Protein AF-A0A925WE59-F1 (afdb_monomer_lite)

Foldseek 3Di:
DDDDDDDDDDDDDDDDDDDDDDDPPPPPDPPPPPPPWDKQDQQNQQFLVSDPPAPQSVQLVPADPQLRNVLSVVSNGDIDTPVQSHQWHADNSNFIKGFAFDPDDDDDDDDDDDDDDWDDWAFLPPPDPLLKDKLAPPQPAEEAEEQLWDWDAQASQCPPHPRIFGFAGDDPPPDRGTQTPVRSVVSVVVQVVVSVVCVVDSYIYTNDDDPDQDLRYAYEYEGAQHGPVRHGGRSSNGQWMFGPPSRNPPCVVRRDHTYGHPVNDDPPD

Structure (mmCIF, N/CA/C/O backbone):
data_AF-A0A925WE59-F1
#
_entry.id   AF-A0A925WE59-F1
#
loop_
_atom_site.group_PDB
_atom_site.id
_atom_site.type_symbol
_atom_site.label_atom_id
_atom_site.label_alt_id
_atom_site.label_comp_id
_atom_site.label_asym_id
_atom_site.label_entity_id
_atom_site.label_seq_id
_atom_site.pdbx_PDB_ins_code
_atom_site.Cartn_x
_atom_site.Cartn_y
_atom_site.Cartn_z
_atom_site.occupancy
_atom_site.B_iso_or_equiv
_atom_site.auth_seq_id
_atom_site.auth_comp_id
_atom_site.auth_asym_id
_atom_site.auth_atom_id
_atom_site.pdbx_PDB_model_num
ATOM 1 N N . MET A 1 1 ? -82.727 -40.794 -48.172 1.00 37.50 1 MET A N 1
ATOM 2 C CA . MET A 1 1 ? -82.528 -42.107 -47.519 1.00 37.50 1 MET A CA 1
ATOM 3 C C . MET A 1 1 ? -81.579 -41.887 -46.350 1.00 37.50 1 MET A C 1
ATOM 5 O O . MET A 1 1 ? -80.473 -41.438 -46.589 1.00 37.50 1 MET A O 1
ATOM 9 N N . ASN A 1 2 ? -82.141 -41.796 -45.137 1.00 34.88 2 ASN A N 1
ATOM 10 C CA . ASN A 1 2 ? -81.909 -42.705 -43.993 1.00 34.88 2 ASN A CA 1
ATOM 11 C C . ASN A 1 2 ? -80.447 -42.712 -43.496 1.00 34.88 2 ASN A C 1
ATOM 13 O O . ASN A 1 2 ? -79.559 -42.989 -44.279 1.00 34.88 2 ASN A O 1
ATOM 17 N N . CYS A 1 3 ? -80.091 -42.511 -42.226 1.00 32.97 3 CYS A N 1
ATOM 18 C CA . CYS A 1 3 ? -80.836 -42.431 -40.971 1.00 32.97 3 CYS A CA 1
ATOM 19 C C . CYS A 1 3 ? -79.874 -41.972 -39.846 1.00 32.97 3 CYS A C 1
ATOM 21 O O . CYS A 1 3 ? -78.702 -42.320 -39.875 1.00 32.97 3 CYS A O 1
ATOM 23 N N . ARG A 1 4 ? -80.456 -41.352 -38.806 1.00 32.94 4 ARG A N 1
ATOM 24 C CA . ARG A 1 4 ? -80.083 -41.393 -37.371 1.00 32.94 4 ARG A CA 1
ATOM 25 C C . ARG A 1 4 ? -78.746 -40.798 -36.883 1.00 32.94 4 ARG A C 1
ATOM 27 O O . ARG A 1 4 ? -77.697 -41.408 -37.017 1.00 32.94 4 ARG A O 1
ATOM 34 N N . TYR A 1 5 ? -78.883 -39.762 -36.050 1.00 41.53 5 TYR A N 1
ATOM 35 C CA . TYR A 1 5 ? -78.183 -39.642 -34.762 1.00 41.53 5 TYR A CA 1
ATOM 36 C C . TYR A 1 5 ? -79.204 -39.281 -33.659 1.00 41.53 5 TYR A C 1
ATOM 38 O O . TYR A 1 5 ? -79.952 -38.318 -33.837 1.00 41.53 5 TYR A O 1
ATOM 46 N N . PRO A 1 6 ? -79.288 -40.027 -32.541 1.00 52.06 6 PRO A N 1
ATOM 47 C CA . PRO A 1 6 ? -79.772 -39.521 -31.252 1.00 52.06 6 PRO A CA 1
ATOM 48 C C . PRO A 1 6 ? -78.575 -38.879 -30.512 1.00 52.06 6 PRO A C 1
ATOM 50 O O . PRO A 1 6 ? -77.437 -39.252 -30.765 1.00 52.06 6 PRO A O 1
ATOM 53 N N . GLY A 1 7 ? -78.682 -37.911 -29.609 1.00 37.91 7 GLY A N 1
ATOM 54 C CA . GLY A 1 7 ? -79.762 -37.497 -28.724 1.00 37.91 7 GLY A CA 1
ATOM 55 C C . GLY A 1 7 ? -79.158 -37.284 -27.322 1.00 37.91 7 GLY A C 1
ATOM 56 O O . GLY A 1 7 ? -78.205 -37.972 -26.977 1.00 37.91 7 GLY A O 1
ATOM 57 N N . PHE A 1 8 ? -79.777 -36.391 -26.536 1.00 37.84 8 PHE A N 1
ATOM 58 C CA . PHE A 1 8 ? -79.500 -35.986 -25.138 1.00 37.84 8 PHE A CA 1
ATOM 59 C C . PHE A 1 8 ? -78.486 -34.843 -24.926 1.00 37.84 8 PHE A C 1
ATOM 61 O O . PHE A 1 8 ? -77.394 -34.874 -25.465 1.00 37.84 8 PHE A O 1
ATOM 68 N N . SER A 1 9 ? -78.735 -33.823 -24.093 1.00 38.25 9 SER A N 1
ATOM 69 C CA . SER A 1 9 ? -79.934 -33.370 -23.367 1.00 38.25 9 SER A CA 1
ATOM 70 C C . SER A 1 9 ? -79.628 -32.014 -22.709 1.00 38.25 9 SER A C 1
ATOM 72 O O . SER A 1 9 ? -78.607 -31.901 -22.047 1.00 38.25 9 SER A O 1
ATOM 74 N N . ARG A 1 10 ? -80.528 -31.035 -22.915 1.00 36.94 10 ARG A N 1
ATOM 75 C CA . ARG A 1 10 ? -81.147 -30.065 -21.966 1.00 36.94 10 ARG A CA 1
ATOM 76 C C . ARG A 1 10 ? -80.322 -29.599 -20.738 1.00 36.94 10 ARG A C 1
ATOM 78 O O . ARG A 1 10 ? -79.774 -30.424 -20.033 1.00 36.94 10 ARG A O 1
ATOM 85 N N . PHE A 1 11 ? -80.331 -28.343 -20.282 1.00 34.75 11 PHE A N 1
ATOM 86 C CA . PHE A 1 11 ? -81.295 -27.240 -20.401 1.00 34.75 11 PHE A CA 1
ATOM 87 C C . PHE A 1 11 ? -80.682 -25.991 -19.714 1.00 34.75 11 PHE A C 1
ATOM 89 O O . PHE A 1 11 ? -79.999 -26.161 -18.715 1.00 34.75 11 PHE A O 1
ATOM 96 N N . VAL A 1 12 ? -81.020 -24.795 -20.224 1.00 34.50 12 VAL A N 1
ATOM 97 C CA . VAL A 1 12 ? -81.409 -23.545 -19.510 1.00 34.50 12 VAL A CA 1
ATOM 98 C C . VAL A 1 12 ? -80.456 -22.975 -18.435 1.00 34.50 12 VAL A C 1
ATOM 100 O O . VAL A 1 12 ? -80.084 -23.649 -17.494 1.00 34.50 12 VAL A O 1
ATOM 103 N N . GLY A 1 13 ? -80.099 -21.690 -18.427 1.00 30.56 13 GLY A N 1
ATOM 104 C CA . GLY A 1 13 ? -80.573 -20.569 -19.224 1.00 30.56 13 GLY A CA 1
ATOM 105 C C . GLY A 1 13 ? -80.082 -19.220 -18.685 1.00 30.56 13 GLY A C 1
ATOM 106 O O . GLY A 1 13 ? -79.333 -19.151 -17.718 1.00 30.56 13 GLY A O 1
ATOM 107 N N . SER A 1 14 ? -80.596 -18.182 -19.344 1.00 33.69 14 SER A N 1
ATOM 108 C CA . SER A 1 14 ? -80.658 -16.767 -18.962 1.00 33.69 14 SER A CA 1
ATOM 109 C C . SER A 1 14 ? -79.361 -15.952 -18.921 1.00 33.69 14 SER A C 1
ATOM 111 O O . SER A 1 14 ? -78.569 -15.969 -17.987 1.00 33.69 14 SER A O 1
ATOM 113 N N . ILE A 1 15 ? -79.256 -15.145 -19.976 1.00 35.59 15 ILE A N 1
ATOM 114 C CA . ILE A 1 15 ? -78.364 -14.013 -20.199 1.00 35.59 15 ILE A CA 1
ATOM 115 C C . ILE A 1 15 ? -78.775 -12.867 -19.265 1.00 35.59 15 ILE A C 1
ATOM 117 O O . ILE A 1 15 ? -79.929 -12.441 -19.288 1.00 35.59 15 ILE A O 1
ATOM 121 N N . ALA A 1 16 ? -77.822 -12.330 -18.504 1.00 33.72 16 ALA A N 1
ATOM 122 C CA . ALA A 1 16 ? -77.939 -11.034 -17.847 1.00 33.72 16 ALA A CA 1
ATOM 123 C C . ALA A 1 16 ? -76.837 -10.108 -18.381 1.00 33.72 16 ALA A C 1
ATOM 125 O O . ALA A 1 16 ? -75.649 -10.414 -18.298 1.00 33.72 16 ALA A O 1
ATOM 126 N N . PHE A 1 17 ? -77.258 -8.986 -18.963 1.00 35.94 17 PHE A N 1
ATOM 127 C CA . PHE A 1 17 ? -76.408 -7.849 -19.304 1.00 35.94 17 PHE A CA 1
ATOM 128 C C . PHE A 1 17 ? -75.953 -7.185 -17.996 1.00 35.94 17 PHE A C 1
ATOM 130 O O . PHE A 1 17 ? -76.785 -6.652 -17.263 1.00 35.94 17 PHE A O 1
ATOM 137 N N . SER A 1 18 ? -74.650 -7.184 -17.710 1.00 32.75 18 SER A N 1
ATOM 138 C CA . SER A 1 18 ? -74.068 -6.364 -16.643 1.00 32.75 18 SER A CA 1
ATOM 139 C C . SER A 1 18 ? -73.068 -5.377 -17.229 1.00 32.75 18 SER A C 1
ATOM 141 O O . SER A 1 18 ? -72.120 -5.747 -17.918 1.00 32.75 18 SER A O 1
ATOM 143 N N . ALA A 1 19 ? -73.337 -4.104 -16.952 1.00 34.62 19 ALA A N 1
ATOM 144 C CA . ALA A 1 19 ? -72.518 -2.958 -17.294 1.00 34.62 19 ALA A CA 1
ATOM 145 C C . ALA A 1 19 ? -71.127 -3.052 -16.646 1.00 34.62 19 ALA A C 1
ATOM 147 O O . ALA A 1 19 ? -71.001 -3.312 -15.450 1.00 34.62 19 ALA A O 1
ATOM 148 N N . ILE A 1 20 ? -70.087 -2.802 -17.441 1.00 39.12 20 ILE A N 1
ATOM 149 C CA . ILE A 1 20 ? -68.709 -2.662 -16.969 1.00 39.12 20 ILE A CA 1
ATOM 150 C C . ILE A 1 20 ? -68.578 -1.273 -16.339 1.00 39.12 20 ILE A C 1
ATOM 152 O O . ILE A 1 20 ? -68.544 -0.264 -17.039 1.00 39.12 20 ILE A O 1
ATOM 156 N N . VAL A 1 21 ? -68.506 -1.223 -15.010 1.00 38.41 21 VAL A N 1
ATOM 157 C CA . VAL A 1 21 ? -68.034 -0.049 -14.268 1.00 38.41 21 VAL A CA 1
ATOM 158 C C . VAL A 1 21 ? -66.532 -0.227 -14.061 1.00 38.41 21 VAL A C 1
ATOM 160 O O . VAL A 1 21 ? -66.098 -1.138 -13.358 1.00 38.41 21 VAL A O 1
ATOM 163 N N . ALA A 1 22 ? -65.731 0.621 -14.705 1.00 40.81 22 ALA A N 1
ATOM 164 C CA . ALA A 1 22 ? -64.286 0.660 -14.521 1.00 40.81 22 ALA A CA 1
ATOM 165 C C . ALA A 1 22 ? -63.955 1.266 -13.148 1.00 40.81 22 ALA A C 1
ATOM 167 O O . ALA A 1 22 ? -64.046 2.477 -12.952 1.00 40.81 22 ALA A O 1
ATOM 168 N N . ALA A 1 23 ? -63.564 0.424 -12.192 1.00 38.78 23 ALA A N 1
ATOM 169 C CA . ALA A 1 23 ? -62.926 0.875 -10.965 1.00 38.78 23 ALA A CA 1
ATOM 170 C C . ALA A 1 23 ? -61.436 1.105 -11.252 1.00 38.78 23 ALA A C 1
ATOM 172 O O . ALA A 1 23 ? -60.660 0.157 -11.371 1.00 38.78 23 ALA A O 1
ATOM 173 N N . ILE A 1 24 ? -61.037 2.372 -11.380 1.00 44.78 24 ILE A N 1
ATOM 174 C CA . ILE A 1 24 ? -59.628 2.774 -11.386 1.00 44.78 24 ILE A CA 1
ATOM 175 C C . ILE A 1 24 ? -59.126 2.602 -9.949 1.00 44.78 24 ILE A C 1
ATOM 177 O O . ILE A 1 24 ? -59.212 3.508 -9.123 1.00 44.78 24 ILE A O 1
ATOM 181 N N . GLY A 1 25 ? -58.665 1.398 -9.622 1.00 37.66 25 GLY A N 1
ATOM 182 C CA . GLY A 1 25 ? -57.912 1.160 -8.403 1.00 37.66 25 GLY A CA 1
ATOM 183 C C . GLY A 1 25 ? -56.552 1.824 -8.551 1.00 37.66 25 GLY A C 1
ATOM 184 O O . GLY A 1 25 ? -55.685 1.298 -9.243 1.00 37.66 25 GLY A O 1
ATOM 185 N N . ALA A 1 26 ? -56.361 2.981 -7.920 1.00 46.19 26 ALA A N 1
ATOM 186 C CA . ALA A 1 26 ? -55.031 3.523 -7.693 1.00 46.19 26 ALA A CA 1
ATOM 187 C C . ALA A 1 26 ? -54.304 2.571 -6.733 1.00 46.19 26 ALA A C 1
ATOM 189 O O . ALA A 1 26 ? -54.399 2.695 -5.512 1.00 46.19 26 ALA A O 1
ATOM 190 N N . SER A 1 27 ? -53.615 1.571 -7.280 1.00 48.44 27 SER A N 1
ATOM 191 C CA . SER A 1 27 ? -52.634 0.810 -6.523 1.00 48.44 27 SER A CA 1
ATOM 192 C C . SER A 1 27 ? -51.492 1.767 -6.198 1.00 48.44 27 SER A C 1
ATOM 194 O O . SER A 1 27 ? -50.636 2.028 -7.043 1.00 48.44 27 SER A O 1
ATOM 196 N N . ALA A 1 28 ? -51.499 2.323 -4.988 1.00 46.06 28 ALA A N 1
ATOM 197 C CA . ALA A 1 28 ? -50.315 2.934 -4.414 1.00 46.06 28 ALA A CA 1
ATOM 198 C C . ALA A 1 28 ? -49.270 1.821 -4.277 1.00 46.06 28 ALA A C 1
ATOM 200 O O . ALA A 1 28 ? -49.294 1.037 -3.328 1.00 46.06 28 ALA A O 1
ATOM 201 N N . GLN A 1 29 ? -48.398 1.693 -5.278 1.00 44.00 29 GLN A N 1
ATOM 202 C CA . GLN A 1 29 ? -47.178 0.920 -5.120 1.00 44.00 29 GLN A CA 1
ATOM 203 C C . GLN A 1 29 ? -46.433 1.545 -3.937 1.00 44.00 29 GLN A C 1
ATOM 205 O O . GLN A 1 29 ? -46.268 2.770 -3.927 1.00 44.00 29 GLN A O 1
ATOM 210 N N . PRO A 1 30 ? -46.017 0.767 -2.924 1.00 39.88 30 PRO A N 1
ATOM 211 C CA . PRO A 1 30 ? -45.137 1.304 -1.905 1.00 39.88 30 PRO A CA 1
ATOM 212 C C . PRO A 1 30 ? -43.920 1.861 -2.639 1.00 39.88 30 PRO A C 1
ATOM 214 O O . PRO A 1 30 ? -43.232 1.122 -3.346 1.00 39.88 30 PRO A O 1
ATOM 217 N N . GLN A 1 31 ? -43.704 3.176 -2.529 1.00 37.84 31 GLN A N 1
ATOM 218 C CA . GLN A 1 31 ? -42.448 3.788 -2.934 1.00 37.84 31 GLN A CA 1
ATOM 219 C C . GLN A 1 31 ? -41.354 2.951 -2.288 1.00 37.84 31 GLN A C 1
ATOM 221 O O . GLN A 1 31 ? -41.278 2.869 -1.060 1.00 37.84 31 GLN A O 1
ATOM 226 N N . GLN A 1 32 ? -40.546 2.289 -3.116 1.00 42.62 32 GLN A N 1
ATOM 227 C CA . GLN A 1 32 ? -39.287 1.758 -2.643 1.00 42.62 32 GLN A CA 1
ATOM 228 C C . GLN A 1 32 ? -38.548 2.951 -2.056 1.00 42.62 32 GLN A C 1
ATOM 230 O O . GLN A 1 32 ? -38.163 3.875 -2.772 1.00 42.62 32 GLN A O 1
ATOM 235 N N . VAL A 1 33 ? -38.438 2.971 -0.731 1.00 42.06 33 VAL A N 1
ATOM 236 C CA . VAL A 1 33 ? -37.499 3.844 -0.054 1.00 42.06 33 VAL A CA 1
ATOM 237 C C . VAL A 1 33 ? -36.158 3.404 -0.610 1.00 42.06 33 VAL A C 1
ATOM 239 O O . VAL A 1 33 ? -35.670 2.330 -0.264 1.00 42.06 33 VAL A O 1
ATOM 242 N N . VAL A 1 34 ? -35.604 4.182 -1.540 1.00 49.41 34 VAL A N 1
ATOM 243 C CA . VAL A 1 34 ? -34.179 4.117 -1.838 1.00 49.41 34 VAL A CA 1
ATOM 244 C C . VAL A 1 34 ? -33.543 4.368 -0.483 1.00 49.41 34 VAL A C 1
ATOM 246 O O . VAL A 1 34 ? -33.616 5.482 0.036 1.00 49.41 34 VAL A O 1
ATOM 249 N N . SER A 1 35 ? -33.078 3.308 0.176 1.00 54.66 35 SER A N 1
ATOM 250 C CA . SER A 1 35 ? -32.369 3.432 1.438 1.00 54.66 35 SER A CA 1
ATOM 251 C C . SER A 1 35 ? -31.180 4.325 1.133 1.00 54.66 35 SER A C 1
ATOM 253 O O . SER A 1 35 ? -30.258 3.889 0.444 1.00 54.66 35 SER A O 1
ATOM 255 N N . GLY A 1 36 ? -31.249 5.595 1.536 1.00 59.94 36 GLY A N 1
ATOM 256 C CA . GLY A 1 36 ? -30.137 6.516 1.354 1.00 59.94 36 GLY A CA 1
ATOM 257 C C . GLY A 1 36 ? -28.891 5.853 1.925 1.00 59.94 36 GLY A C 1
ATOM 258 O O . GLY A 1 36 ? -28.956 5.303 3.027 1.00 59.94 36 GLY A O 1
ATOM 259 N N . GLN A 1 37 ? -27.804 5.833 1.152 1.00 71.75 37 GLN A N 1
ATOM 260 C CA . GLN A 1 37 ? -26.526 5.315 1.630 1.00 71.75 37 GLN A CA 1
ATOM 261 C C . GLN A 1 37 ? -26.204 6.016 2.949 1.00 71.75 37 GLN A C 1
ATOM 263 O O . GLN A 1 37 ? -26.130 7.245 3.001 1.00 71.75 37 GLN A O 1
ATOM 268 N N . ARG A 1 38 ? -26.093 5.254 4.039 1.00 87.44 38 ARG A N 1
ATOM 269 C CA . ARG A 1 38 ? -25.723 5.840 5.320 1.00 87.44 38 ARG A CA 1
ATOM 270 C C . ARG A 1 38 ? -24.249 6.210 5.258 1.00 87.44 38 ARG A C 1
ATOM 272 O O . ARG A 1 38 ? -23.411 5.388 4.891 1.00 87.44 38 ARG A O 1
ATOM 279 N N . GLU A 1 39 ? -23.953 7.442 5.638 1.00 92.44 39 GLU A N 1
ATOM 280 C CA . GLU A 1 39 ? -22.591 7.939 5.797 1.00 92.44 39 GLU A CA 1
ATOM 281 C C . GLU A 1 39 ? -22.234 8.004 7.283 1.00 92.44 39 GLU A C 1
ATOM 283 O O . GLU A 1 39 ? -23.018 8.471 8.116 1.00 92.44 39 GLU A O 1
ATOM 288 N N . PHE A 1 40 ? -21.021 7.577 7.611 1.00 93.69 40 PHE A N 1
ATOM 289 C CA . PHE A 1 40 ? -20.430 7.655 8.938 1.00 93.69 40 PHE A CA 1
ATOM 290 C C . PHE A 1 40 ? -19.316 8.690 8.901 1.00 93.69 40 PHE A C 1
ATOM 292 O O . PHE A 1 40 ? -18.215 8.449 8.412 1.00 93.69 40 PHE A O 1
ATOM 299 N N . ARG A 1 41 ? -19.617 9.882 9.416 1.00 93.75 41 ARG A N 1
ATOM 300 C CA . ARG A 1 41 ? -18.626 10.951 9.577 1.00 93.75 41 ARG A CA 1
ATOM 301 C C . ARG A 1 41 ? -17.683 10.641 10.742 1.00 93.75 41 ARG A C 1
ATOM 303 O O . ARG A 1 41 ? -18.085 9.917 11.657 1.00 93.75 41 ARG A O 1
ATOM 310 N N . PRO A 1 42 ? -16.480 11.244 10.780 1.00 94.81 42 PRO A N 1
ATOM 311 C CA . PRO A 1 42 ? -15.611 11.146 11.945 1.00 94.81 42 PRO A CA 1
ATOM 312 C C . PRO A 1 42 ? -16.379 11.481 13.231 1.00 94.81 42 PRO A C 1
ATOM 314 O O . PRO A 1 42 ? -17.094 12.481 13.307 1.00 94.81 42 PRO A O 1
ATOM 317 N N . GLY A 1 43 ? -16.267 10.607 14.227 1.00 93.00 43 GLY A N 1
ATOM 318 C CA . GLY A 1 43 ? -16.987 10.680 15.496 1.00 93.00 43 GLY A CA 1
ATOM 319 C C . GLY A 1 43 ? -18.328 9.941 15.542 1.00 93.00 43 GLY A C 1
ATOM 320 O O . GLY A 1 43 ? -18.825 9.730 16.645 1.00 93.00 43 GLY A O 1
ATOM 321 N N . ALA A 1 44 ? -18.901 9.516 14.409 1.00 91.25 44 ALA A N 1
ATOM 322 C CA . ALA A 1 44 ? -20.184 8.800 14.379 1.00 91.25 44 ALA A CA 1
ATOM 323 C C . ALA A 1 44 ? -20.090 7.385 14.971 1.00 91.25 44 ALA A C 1
ATOM 325 O O . ALA A 1 44 ? -21.024 6.918 15.616 1.00 91.25 44 ALA A O 1
ATOM 326 N N . ILE A 1 45 ? -18.949 6.724 14.769 1.00 92.38 45 ILE A N 1
ATOM 327 C CA . ILE A 1 45 ? -18.625 5.417 15.341 1.00 92.38 45 ILE A CA 1
ATOM 328 C C . ILE A 1 45 ? -17.561 5.638 16.402 1.00 92.38 45 ILE A C 1
ATOM 330 O O . ILE A 1 45 ? -16.454 6.059 16.089 1.00 92.38 45 ILE A O 1
ATOM 334 N N . THR A 1 46 ? -17.882 5.389 17.667 1.00 87.12 46 THR A N 1
ATOM 335 C CA . THR A 1 46 ? -16.923 5.598 18.768 1.00 87.12 46 THR A CA 1
ATOM 336 C C . THR A 1 46 ? -16.426 4.292 19.356 1.00 87.12 46 THR A C 1
ATOM 338 O O . THR A 1 46 ? -15.346 4.235 19.948 1.00 87.12 46 THR A O 1
ATOM 341 N N . ARG A 1 47 ? -17.212 3.234 19.173 1.00 88.81 47 ARG A N 1
ATOM 342 C CA . ARG A 1 47 ? -16.935 1.889 19.642 1.00 88.81 47 ARG A CA 1
ATOM 343 C C . ARG A 1 47 ? -17.170 0.908 18.503 1.00 88.81 47 ARG A C 1
ATOM 345 O O . ARG A 1 47 ? -17.968 1.157 17.602 1.00 88.81 47 ARG A O 1
ATOM 352 N N . ALA A 1 48 ? -16.493 -0.234 18.564 1.00 87.38 48 ALA A N 1
ATOM 353 C CA . ALA A 1 48 ? -16.716 -1.316 17.610 1.00 87.38 48 ALA A CA 1
ATOM 354 C C . ALA A 1 48 ? -18.193 -1.731 17.558 1.00 87.38 48 ALA A C 1
ATOM 356 O O . ALA A 1 48 ? -18.702 -2.088 16.497 1.00 87.38 48 ALA A O 1
ATOM 357 N N . GLU A 1 49 ? -18.888 -1.639 18.696 1.00 90.50 49 GLU A N 1
ATOM 358 C CA . GLU A 1 49 ? -20.297 -1.978 18.782 1.00 90.50 49 GLU A CA 1
ATOM 359 C C . GLU A 1 49 ? -21.269 -0.998 18.117 1.00 90.50 49 GLU A C 1
ATOM 361 O O . GLU A 1 49 ? -22.445 -1.332 17.957 1.00 90.50 49 GLU A O 1
ATOM 366 N N . ASP A 1 50 ? -20.788 0.162 17.685 1.00 93.00 50 ASP A N 1
ATOM 367 C CA . ASP A 1 50 ? -21.600 1.131 16.952 1.00 93.00 50 ASP A CA 1
ATOM 368 C C . ASP A 1 50 ? -21.622 0.802 15.445 1.00 93.00 50 ASP A C 1
ATOM 370 O O . ASP A 1 50 ? -22.488 1.281 14.712 1.00 93.00 50 ASP A O 1
ATOM 374 N N . VAL A 1 51 ? -20.683 -0.031 14.966 1.00 93.94 51 VAL A N 1
ATOM 375 C CA . VAL A 1 51 ? -20.601 -0.431 13.554 1.00 93.94 51 VAL A CA 1
ATOM 376 C C . VAL A 1 51 ? -21.826 -1.280 13.193 1.00 93.94 51 VAL A C 1
ATOM 378 O O . VAL A 1 51 ? -22.091 -2.269 13.894 1.00 93.94 51 VAL A O 1
ATOM 381 N N . PRO A 1 52 ? -22.551 -0.957 12.101 1.00 93.88 52 PRO A N 1
ATOM 382 C CA . PRO A 1 52 ? -23.676 -1.758 11.632 1.00 93.88 52 PRO A CA 1
ATOM 383 C C . PRO A 1 52 ? -23.300 -3.219 11.390 1.00 93.88 52 PRO A C 1
ATOM 385 O O . PRO A 1 52 ? -22.146 -3.547 11.099 1.00 93.88 52 PRO A O 1
ATOM 388 N N . ALA A 1 53 ? -24.301 -4.099 11.456 1.00 93.88 53 ALA A N 1
ATOM 389 C CA . ALA A 1 53 ? -24.134 -5.511 11.137 1.00 93.88 53 ALA A CA 1
ATOM 390 C C . ALA A 1 53 ? -23.493 -5.676 9.747 1.00 93.88 53 ALA A C 1
ATOM 392 O O . ALA A 1 53 ? -24.054 -5.279 8.731 1.00 93.88 53 ALA A O 1
ATOM 393 N N . SER A 1 54 ? -22.284 -6.226 9.730 1.00 93.94 54 SER A N 1
ATOM 394 C CA . SER A 1 54 ? -21.408 -6.317 8.562 1.00 93.94 54 SER A CA 1
ATOM 395 C C . SER A 1 54 ? -20.318 -7.359 8.822 1.00 93.94 54 SER A C 1
ATOM 397 O O . SER A 1 54 ? -20.140 -7.827 9.955 1.00 93.94 54 SER A O 1
ATOM 399 N N . ARG A 1 55 ? -19.545 -7.708 7.786 1.00 93.19 55 ARG A N 1
ATOM 400 C CA . ARG A 1 55 ? -18.349 -8.550 7.943 1.00 93.19 55 ARG A CA 1
ATOM 401 C C . ARG A 1 55 ? -17.346 -7.906 8.897 1.00 93.19 55 ARG A C 1
ATOM 403 O O . ARG A 1 55 ? -16.865 -8.593 9.801 1.00 93.19 55 ARG A O 1
ATOM 410 N N . LEU A 1 56 ? -17.082 -6.607 8.722 1.00 96.25 56 LEU A N 1
ATOM 411 C CA . LEU A 1 56 ? -16.212 -5.836 9.606 1.00 96.25 56 LEU A CA 1
ATOM 412 C C . LEU A 1 56 ? -16.684 -5.959 11.055 1.00 96.25 56 LEU A C 1
ATOM 414 O O . LEU A 1 56 ? -15.913 -6.357 11.925 1.00 96.25 56 LEU A O 1
ATOM 418 N N . ARG A 1 57 ? -17.973 -5.712 11.313 1.00 96.56 57 ARG A N 1
ATOM 419 C CA . ARG A 1 57 ? -18.529 -5.822 12.662 1.00 96.56 57 ARG A CA 1
ATOM 420 C C . ARG A 1 57 ? -18.304 -7.205 13.280 1.00 96.56 57 ARG A C 1
ATOM 422 O O . ARG A 1 57 ? -17.814 -7.302 14.403 1.00 96.56 57 ARG A O 1
ATOM 429 N N . ALA A 1 58 ? -18.572 -8.272 12.531 1.00 96.62 58 ALA A N 1
ATOM 430 C CA . ALA A 1 58 ? -18.336 -9.632 13.009 1.00 96.62 58 ALA A CA 1
ATOM 431 C C . ALA A 1 58 ? -16.848 -9.923 13.296 1.00 96.62 58 ALA A C 1
ATOM 433 O O . ALA A 1 58 ? -16.542 -10.731 14.174 1.00 96.62 58 ALA A O 1
ATOM 434 N N . GLN A 1 59 ? -15.907 -9.314 12.565 1.00 96.19 59 GLN A N 1
ATOM 435 C CA . GLN A 1 59 ? -14.474 -9.405 12.882 1.00 96.19 59 GLN A CA 1
ATOM 436 C C . GLN A 1 59 ? -14.156 -8.672 14.190 1.00 96.19 59 GLN A C 1
ATOM 438 O O . GLN A 1 59 ? -13.539 -9.262 15.076 1.00 96.19 59 GLN A O 1
ATOM 443 N N . LEU A 1 60 ? -14.653 -7.443 14.359 1.00 97.06 60 LEU A N 1
ATOM 444 C CA . LEU A 1 60 ? -14.429 -6.636 15.562 1.00 97.06 60 LEU A CA 1
ATOM 445 C C . LEU A 1 60 ? -14.952 -7.306 16.842 1.00 97.06 60 LEU A C 1
ATOM 447 O O . LEU A 1 60 ? -14.287 -7.268 17.881 1.00 97.06 60 LEU A O 1
ATOM 451 N N . ASP A 1 61 ? -16.109 -7.967 16.770 1.00 96.69 61 ASP A N 1
ATOM 452 C CA . ASP A 1 61 ? -16.708 -8.678 17.907 1.00 96.69 61 ASP A CA 1
ATOM 453 C C . ASP A 1 61 ? -15.867 -9.879 18.380 1.00 96.69 61 ASP A C 1
ATOM 455 O O . ASP A 1 61 ? -15.976 -10.290 19.539 1.00 96.69 61 ASP A O 1
ATOM 459 N N . ARG A 1 62 ? -14.995 -10.421 17.517 1.00 96.19 62 ARG A N 1
ATOM 460 C CA . ARG A 1 62 ? -14.070 -11.521 17.846 1.00 96.19 62 ARG A CA 1
ATOM 461 C C . ARG A 1 62 ? -12.724 -11.034 18.379 1.00 96.1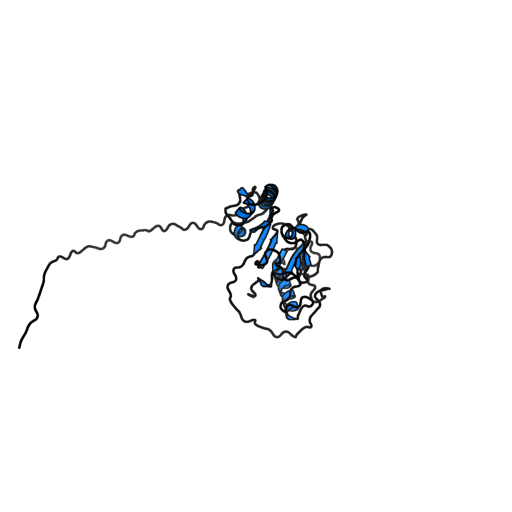9 62 ARG A C 1
ATOM 463 O O . ARG A 1 62 ? -11.971 -11.838 18.924 1.00 96.19 62 ARG A O 1
ATOM 470 N N . LEU A 1 63 ? -12.417 -9.743 18.245 1.00 96.62 63 LEU A N 1
ATOM 471 C CA . LEU A 1 63 ? -11.148 -9.193 18.714 1.00 96.62 63 LEU A CA 1
ATOM 472 C C . LEU A 1 63 ? -11.061 -9.200 20.247 1.00 96.62 63 LEU A C 1
ATOM 474 O O . LEU A 1 63 ? -12.071 -8.935 20.917 1.00 96.62 63 LEU A O 1
ATOM 478 N N . PRO A 1 64 ? -9.856 -9.406 20.816 1.00 96.38 64 PRO A N 1
ATOM 479 C CA . PRO A 1 64 ? -9.586 -9.123 22.221 1.00 96.38 64 PRO A CA 1
ATOM 480 C C . PRO A 1 64 ? -9.962 -7.682 22.587 1.00 96.38 64 PRO A C 1
ATOM 482 O O . PRO A 1 64 ? -9.892 -6.781 21.749 1.00 96.38 64 PRO A O 1
ATOM 485 N N . ALA A 1 65 ? -10.308 -7.439 23.854 1.00 96.44 65 ALA A N 1
ATOM 486 C CA . ALA A 1 65 ? -10.810 -6.137 24.307 1.00 96.44 65 ALA A CA 1
ATOM 487 C C . ALA A 1 65 ? -9.884 -4.962 23.933 1.00 96.44 65 ALA A C 1
ATOM 489 O O . ALA A 1 65 ? -10.358 -3.940 23.442 1.00 96.44 65 ALA A O 1
ATOM 490 N N . ALA A 1 66 ? -8.566 -5.124 24.093 1.00 96.12 66 ALA A N 1
ATOM 491 C CA . ALA A 1 66 ? -7.592 -4.089 23.742 1.00 96.12 66 ALA A CA 1
ATOM 492 C C . ALA A 1 66 ? -7.584 -3.769 22.235 1.00 96.12 66 ALA A C 1
ATOM 494 O O . ALA A 1 66 ? -7.627 -2.600 21.853 1.00 96.12 66 ALA A O 1
ATOM 495 N N . ALA A 1 67 ? -7.593 -4.792 21.376 1.00 96.25 67 ALA A N 1
ATOM 496 C CA . ALA A 1 67 ? -7.652 -4.618 19.925 1.00 96.25 67 ALA A CA 1
ATOM 497 C C . ALA A 1 67 ? -8.979 -3.982 19.482 1.00 96.25 67 ALA A C 1
ATOM 499 O O . ALA A 1 67 ? -8.994 -3.071 18.659 1.00 96.25 67 ALA A O 1
ATOM 500 N N . ARG A 1 68 ? -10.095 -4.373 20.106 1.00 96.44 68 ARG A N 1
ATOM 501 C CA . ARG A 1 68 ? -11.410 -3.774 19.847 1.00 96.44 68 ARG A CA 1
ATOM 502 C C . ARG A 1 68 ? -11.466 -2.286 20.204 1.00 96.44 68 ARG A C 1
ATOM 504 O O . ARG A 1 68 ? -12.066 -1.507 19.467 1.00 96.44 68 ARG A O 1
ATOM 511 N N . LEU A 1 69 ? -10.822 -1.880 21.302 1.00 95.31 69 LEU A N 1
ATOM 512 C CA . LEU A 1 69 ? -10.693 -0.466 21.676 1.00 95.31 69 LEU A CA 1
ATOM 513 C C . LEU A 1 69 ? -9.849 0.314 20.660 1.00 95.31 69 LEU A C 1
ATOM 515 O O . LEU A 1 69 ? -10.243 1.414 20.274 1.00 95.31 69 LEU A O 1
ATOM 519 N N . ARG A 1 70 ? -8.732 -0.262 20.187 1.00 95.19 70 ARG A N 1
ATOM 520 C CA . ARG A 1 70 ? -7.913 0.341 19.120 1.00 95.19 70 ARG A CA 1
ATOM 521 C C . ARG A 1 70 ? -8.715 0.517 17.828 1.00 95.19 70 ARG A C 1
ATOM 523 O O . ARG A 1 70 ? -8.711 1.610 17.271 1.00 95.19 70 ARG A O 1
ATOM 530 N N . ALA A 1 71 ? -9.477 -0.498 17.423 1.00 96.69 71 ALA A N 1
ATOM 531 C CA . ALA A 1 71 ? -10.354 -0.425 16.258 1.00 96.69 71 ALA A CA 1
ATOM 532 C C . ALA A 1 71 ? -11.436 0.656 16.393 1.00 96.69 71 ALA A C 1
ATOM 534 O O . ALA A 1 71 ? -11.629 1.449 15.476 1.00 96.69 71 ALA A O 1
ATOM 535 N N . GLY A 1 72 ? -12.108 0.745 17.547 1.00 95.56 72 GLY A N 1
ATOM 536 C CA . GLY A 1 72 ? -13.081 1.812 17.810 1.00 95.56 72 GLY A CA 1
ATOM 537 C C . GLY A 1 72 ? -12.453 3.208 17.721 1.00 95.56 72 GLY A C 1
ATOM 538 O O . GLY A 1 72 ? -13.009 4.100 17.083 1.00 95.56 72 GLY A O 1
ATOM 539 N N . ALA A 1 73 ? -11.252 3.384 18.283 1.00 94.81 73 ALA A N 1
ATOM 540 C CA . ALA A 1 73 ? -10.503 4.635 18.178 1.00 94.81 73 ALA A CA 1
ATOM 541 C C . ALA A 1 73 ? -10.083 4.958 16.733 1.00 94.81 73 ALA A C 1
ATOM 543 O O . ALA A 1 73 ? -10.082 6.128 16.352 1.00 94.81 73 ALA A O 1
ATOM 544 N N . TRP A 1 74 ? -9.761 3.951 15.917 1.00 95.81 74 TRP A N 1
ATOM 545 C CA . TRP A 1 74 ? -9.469 4.135 14.494 1.00 95.81 74 TRP A CA 1
ATOM 546 C C . TRP A 1 74 ? -10.711 4.588 13.726 1.00 95.81 74 TRP A C 1
ATOM 548 O O . TRP A 1 74 ? -10.687 5.634 13.078 1.00 95.81 74 TRP A O 1
ATOM 558 N N . LEU A 1 75 ? -11.810 3.836 13.848 1.00 96.50 75 LEU A N 1
ATOM 559 C CA . LEU A 1 75 ? -13.075 4.096 13.155 1.00 96.50 75 LEU A CA 1
ATOM 560 C C . LEU A 1 75 ? -13.655 5.470 13.506 1.00 96.50 75 LEU A C 1
ATOM 562 O O . LEU A 1 75 ? -14.210 6.146 12.645 1.00 96.50 75 LEU A O 1
ATOM 566 N N . LYS A 1 76 ? -13.434 5.932 14.741 1.00 95.88 76 LYS A N 1
ATOM 567 C CA . LYS A 1 76 ? -13.803 7.279 15.186 1.00 95.88 76 LYS A CA 1
ATOM 568 C C . LYS A 1 76 ? -13.177 8.394 14.351 1.00 95.88 76 LYS A C 1
ATOM 570 O O . LYS A 1 76 ? -13.761 9.469 14.263 1.00 95.88 76 LYS A O 1
ATOM 575 N N . ASN A 1 77 ? -12.009 8.175 13.758 1.00 94.62 77 ASN A N 1
ATOM 576 C CA . ASN A 1 77 ? -11.250 9.219 13.070 1.00 94.62 77 ASN A CA 1
ATOM 577 C C . ASN A 1 77 ? -11.336 9.146 11.541 1.00 94.62 77 ASN A C 1
ATOM 579 O O . ASN A 1 77 ? -10.621 9.886 10.868 1.00 94.62 77 ASN A O 1
ATOM 583 N N . ILE A 1 78 ? -12.182 8.278 10.984 1.00 94.81 78 ILE A N 1
ATOM 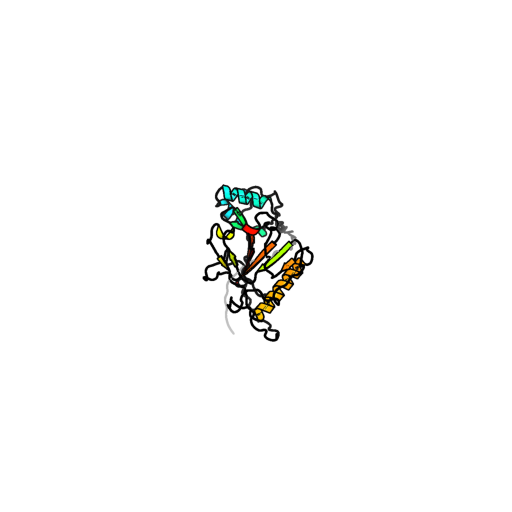584 C CA . ILE A 1 78 ? -12.328 8.128 9.534 1.00 94.81 78 ILE A CA 1
ATOM 585 C C . ILE A 1 78 ? -13.765 8.396 9.087 1.00 94.81 78 ILE A C 1
ATOM 587 O O . ILE A 1 78 ? -14.710 8.283 9.866 1.00 94.81 78 ILE A O 1
ATOM 591 N N . HIS A 1 79 ? -13.905 8.778 7.821 1.00 95.00 79 HIS A N 1
ATOM 592 C CA . HIS A 1 79 ? -15.179 8.816 7.116 1.00 95.00 79 HIS A CA 1
ATOM 593 C C . HIS A 1 79 ? -15.336 7.533 6.298 1.00 95.00 79 HIS A C 1
ATOM 595 O O . HIS A 1 79 ? -14.377 7.126 5.642 1.00 95.00 79 HIS A O 1
ATOM 601 N N . PHE A 1 80 ? -16.522 6.932 6.308 1.00 94.62 80 PHE A N 1
ATOM 602 C CA . PHE A 1 80 ? -16.871 5.807 5.438 1.00 94.62 80 PHE A CA 1
ATOM 603 C C . PHE A 1 80 ? -18.391 5.707 5.269 1.00 94.62 80 PHE A C 1
ATOM 605 O O . PHE A 1 80 ? -19.158 6.363 5.972 1.00 94.62 80 PHE A O 1
ATOM 612 N N . THR A 1 81 ? -18.834 4.880 4.338 1.00 93.62 81 THR A N 1
ATOM 613 C CA . THR A 1 81 ? -20.236 4.652 3.982 1.00 93.62 81 THR A CA 1
ATOM 614 C C . THR A 1 81 ? -20.648 3.208 4.262 1.00 93.62 81 THR A C 1
ATOM 616 O O . THR A 1 81 ? -19.812 2.333 4.487 1.00 93.62 81 THR A O 1
ATOM 619 N N . ASP A 1 82 ? -21.947 2.918 4.199 1.00 91.00 82 ASP A N 1
ATOM 620 C CA . ASP A 1 82 ? -22.434 1.530 4.229 1.00 91.00 82 ASP A CA 1
ATOM 621 C C . ASP A 1 82 ? -21.837 0.659 3.102 1.00 91.00 82 ASP A C 1
ATOM 623 O O . ASP A 1 82 ? -21.732 -0.556 3.266 1.00 91.00 82 ASP A O 1
ATOM 627 N N . HIS A 1 83 ? -21.441 1.248 1.965 1.00 90.56 83 HIS A N 1
ATOM 628 C CA . HIS A 1 83 ? -20.822 0.498 0.868 1.00 90.56 83 HIS A CA 1
ATOM 629 C C . HIS A 1 83 ? -19.398 0.056 1.220 1.00 90.56 83 HIS A C 1
ATOM 631 O O . HIS A 1 83 ? -19.038 -1.099 0.995 1.00 90.56 83 HIS A O 1
ATOM 637 N N . ASP A 1 84 ? -18.634 0.932 1.872 1.00 92.88 84 ASP A N 1
ATOM 638 C CA . ASP A 1 84 ? -17.259 0.658 2.302 1.00 92.88 84 ASP A CA 1
ATOM 639 C C . ASP A 1 84 ? -17.186 -0.531 3.274 1.00 92.88 84 ASP A C 1
ATOM 641 O O . ASP A 1 84 ? -16.237 -1.313 3.250 1.00 92.88 84 ASP A O 1
ATOM 645 N N . LEU A 1 85 ? -18.231 -0.758 4.082 1.00 92.94 85 LEU A N 1
ATOM 646 C CA . LEU A 1 85 ? -18.309 -1.904 5.001 1.00 92.94 85 LEU A CA 1
ATOM 647 C C . LEU A 1 85 ? -18.227 -3.276 4.306 1.00 92.94 85 LEU A C 1
ATOM 649 O O . LEU A 1 85 ? -17.992 -4.284 4.981 1.00 92.94 85 LEU A O 1
ATOM 653 N N . GLN A 1 86 ? -18.435 -3.335 2.987 1.00 90.69 86 GLN A N 1
ATOM 654 C CA . GLN A 1 86 ? -18.299 -4.558 2.192 1.00 90.69 86 GLN A CA 1
ATOM 655 C C . GLN A 1 86 ? -16.829 -4.935 1.961 1.00 90.69 86 GLN A C 1
ATOM 657 O O . GLN A 1 86 ? -16.513 -6.124 1.882 1.00 90.69 86 GLN A O 1
ATOM 662 N N . THR A 1 87 ? -15.941 -3.942 1.897 1.00 93.38 87 THR A N 1
ATOM 663 C CA . THR A 1 87 ? -14.512 -4.105 1.588 1.00 93.38 87 THR A CA 1
ATOM 664 C C . THR A 1 87 ? -13.613 -3.828 2.794 1.00 93.38 87 THR A C 1
ATOM 666 O O . THR A 1 87 ? -12.464 -4.263 2.812 1.00 93.38 87 THR A O 1
ATOM 669 N N . MET A 1 88 ? -14.113 -3.168 3.843 1.00 96.19 88 MET A N 1
ATOM 670 C CA . MET A 1 88 ? -13.363 -2.945 5.082 1.00 96.19 88 MET A CA 1
ATOM 671 C C . MET A 1 88 ? -13.188 -4.231 5.900 1.00 96.19 88 MET A C 1
ATOM 673 O O . MET A 1 88 ? -14.134 -4.988 6.141 1.00 96.19 88 MET A O 1
ATOM 677 N N . GLN A 1 89 ? -11.975 -4.433 6.410 1.00 95.94 89 GLN A N 1
ATOM 678 C CA . GLN A 1 89 ? -11.627 -5.512 7.332 1.00 95.94 89 GLN A CA 1
ATOM 679 C C . GLN A 1 89 ? -10.800 -4.991 8.513 1.00 95.94 89 GLN A C 1
ATOM 681 O O . GLN A 1 89 ? -10.261 -3.882 8.480 1.00 95.94 89 GLN A O 1
ATOM 686 N N . ALA A 1 90 ? -10.730 -5.801 9.571 1.00 96.44 90 ALA A N 1
ATOM 687 C CA . ALA A 1 90 ? -9.912 -5.536 10.747 1.00 96.44 90 ALA A CA 1
ATOM 688 C C . ALA A 1 90 ? -8.852 -6.626 10.941 1.00 96.44 90 ALA A C 1
ATOM 690 O O . ALA A 1 90 ? -9.153 -7.819 10.826 1.00 96.44 90 ALA A O 1
ATOM 691 N N . ASP A 1 91 ? -7.624 -6.221 11.264 1.00 95.88 91 ASP A N 1
ATOM 692 C CA . ASP A 1 91 ? -6.580 -7.151 11.690 1.00 95.88 91 ASP A CA 1
ATOM 693 C C . ASP A 1 91 ? -6.758 -7.541 13.170 1.00 95.88 91 ASP A C 1
ATOM 695 O O . ASP A 1 91 ? -7.613 -7.016 13.889 1.00 95.88 91 ASP A O 1
ATOM 699 N N . SER A 1 92 ? -5.936 -8.478 13.645 1.00 95.50 92 SER A N 1
ATOM 700 C CA . SER A 1 92 ? -5.983 -8.968 15.029 1.00 95.50 92 SER A CA 1
ATOM 701 C C . SER A 1 92 ? -5.689 -7.910 16.090 1.00 95.50 92 SER A C 1
ATOM 703 O O . SER A 1 92 ? -6.056 -8.084 17.252 1.00 95.50 92 SER A O 1
ATOM 705 N N . ASP A 1 93 ? -4.979 -6.852 15.709 1.00 95.19 93 ASP A N 1
ATOM 706 C CA . ASP A 1 93 ? -4.589 -5.755 16.578 1.00 95.19 93 ASP A CA 1
ATOM 707 C C . ASP A 1 93 ? -5.606 -4.606 16.563 1.00 95.19 93 ASP A C 1
ATOM 709 O O . ASP A 1 93 ? -5.543 -3.727 17.428 1.00 95.19 93 ASP A O 1
ATOM 713 N N . GLY A 1 94 ? -6.600 -4.665 15.675 1.00 95.50 94 GLY A N 1
ATOM 714 C CA . GLY A 1 94 ? -7.636 -3.653 15.506 1.00 95.50 94 GLY A CA 1
ATOM 715 C C . GLY A 1 94 ? -7.290 -2.587 14.468 1.00 95.50 94 GLY A C 1
ATOM 716 O O . GLY A 1 94 ? -7.945 -1.546 14.443 1.00 95.50 94 GLY A O 1
ATOM 717 N N . GLY A 1 95 ? -6.273 -2.811 13.634 1.00 96.25 95 GLY A N 1
ATOM 718 C CA . GLY A 1 95 ? -6.007 -1.984 12.463 1.00 96.25 95 GLY A CA 1
ATOM 719 C C . GLY A 1 95 ? -7.078 -2.183 11.394 1.00 96.25 95 GLY A C 1
ATOM 720 O O . GLY A 1 95 ? -7.518 -3.309 11.162 1.00 96.25 95 GLY A O 1
ATOM 721 N N . ILE A 1 96 ? -7.514 -1.090 10.762 1.00 97.44 96 ILE A N 1
ATOM 722 C CA . ILE A 1 96 ? -8.591 -1.103 9.763 1.00 97.44 96 ILE A CA 1
ATOM 723 C C . ILE A 1 96 ? -8.004 -0.879 8.371 1.00 97.44 96 ILE A C 1
ATOM 725 O O . ILE A 1 96 ? -7.269 0.085 8.142 1.00 97.44 96 ILE A O 1
ATOM 729 N N . PHE A 1 97 ? -8.351 -1.756 7.436 1.00 97.50 97 PHE A N 1
ATOM 730 C CA . PHE A 1 97 ? -7.844 -1.729 6.069 1.00 97.50 97 PHE A CA 1
ATOM 731 C C . PHE A 1 97 ? -8.943 -2.050 5.057 1.00 97.50 97 PHE A C 1
ATOM 733 O O . PHE A 1 97 ? -9.918 -2.732 5.376 1.00 97.50 97 PHE A O 1
ATOM 740 N N . TYR A 1 98 ? -8.777 -1.547 3.837 1.00 97.12 98 TYR A N 1
ATOM 741 C CA . TYR A 1 98 ? -9.585 -1.953 2.695 1.00 97.12 98 TYR A CA 1
ATOM 742 C C . TYR A 1 98 ? -9.039 -3.237 2.083 1.00 97.12 98 TYR A C 1
ATOM 744 O O . TYR A 1 98 ? -7.824 -3.438 2.019 1.00 97.12 98 TYR A O 1
ATOM 752 N N . VAL A 1 99 ? -9.958 -4.077 1.613 1.00 95.88 99 VAL A N 1
ATOM 753 C CA . VAL A 1 99 ? -9.691 -5.253 0.795 1.00 95.88 99 VAL A CA 1
ATOM 754 C C . VAL A 1 99 ? -10.552 -5.195 -0.446 1.00 95.88 99 VAL A C 1
ATOM 756 O O . VAL A 1 99 ? -11.749 -5.488 -0.401 1.00 95.88 99 VAL A O 1
ATOM 759 N N . ASP A 1 100 ? -9.923 -4.828 -1.551 1.00 91.31 100 ASP A N 1
ATOM 760 C CA . ASP A 1 100 ? -10.599 -4.702 -2.825 1.00 91.31 100 ASP A CA 1
ATOM 761 C C . ASP A 1 100 ? -10.799 -6.087 -3.439 1.00 91.31 100 ASP A C 1
ATOM 763 O O . ASP A 1 100 ? -9.848 -6.747 -3.851 1.00 91.31 100 ASP A O 1
ATOM 767 N N . SER A 1 101 ? -12.031 -6.585 -3.398 1.00 82.31 101 SER A N 1
ATOM 768 C CA . SER A 1 101 ? -12.369 -7.944 -3.819 1.00 82.31 101 SER A CA 1
ATOM 769 C C . SER A 1 101 ? -13.332 -7.862 -4.993 1.00 82.31 101 SER A C 1
ATOM 771 O O . SER A 1 101 ? -14.532 -7.670 -4.797 1.00 82.31 101 SER A O 1
ATOM 773 N N . PHE A 1 102 ? -12.831 -8.031 -6.212 1.00 66.38 102 PHE A N 1
ATOM 774 C CA . PHE A 1 102 ? -13.685 -8.095 -7.392 1.00 66.38 102 PHE A CA 1
ATOM 775 C C . PHE A 1 102 ? -14.140 -9.534 -7.629 1.00 66.38 102 PHE A C 1
ATOM 777 O O . PHE A 1 102 ? -13.341 -10.470 -7.614 1.00 66.38 102 PHE A O 1
ATOM 784 N N . THR A 1 103 ? -15.436 -9.730 -7.873 1.00 53.50 103 THR A N 1
ATOM 785 C CA . THR A 1 103 ? -15.903 -10.997 -8.448 1.00 53.50 103 THR A CA 1
ATOM 786 C C . THR A 1 103 ? -15.583 -10.943 -9.935 1.00 53.50 103 THR A C 1
ATOM 788 O O . THR A 1 103 ? -16.247 -10.227 -10.678 1.00 53.50 103 THR A O 1
ATOM 791 N N . GLN A 1 104 ? -14.529 -11.640 -10.359 1.00 49.75 104 GLN A N 1
ATOM 792 C CA . GLN A 1 104 ? -14.105 -11.665 -11.756 1.00 49.75 104 GLN A CA 1
ATOM 793 C C . GLN A 1 104 ? -15.203 -12.316 -12.616 1.00 49.75 104 GLN A C 1
ATOM 795 O O . GLN A 1 104 ? -15.426 -13.525 -12.541 1.00 49.75 104 GLN A O 1
ATOM 800 N N . ALA A 1 105 ? -15.907 -11.523 -13.426 1.00 44.78 105 ALA A N 1
ATOM 801 C CA . ALA A 1 105 ? -16.642 -12.056 -14.565 1.00 44.78 105 ALA A CA 1
ATOM 802 C C . ALA A 1 105 ? -15.600 -12.404 -15.634 1.00 44.78 105 ALA A C 1
ATOM 804 O O . ALA A 1 105 ? -14.852 -11.538 -16.082 1.00 44.78 105 ALA A O 1
ATOM 805 N N . ALA A 1 106 ? -15.491 -13.684 -15.979 1.00 41.12 106 ALA A N 1
ATOM 806 C CA . ALA A 1 106 ? -14.562 -14.145 -16.998 1.00 41.12 106 ALA A CA 1
ATOM 807 C C . ALA A 1 106 ? -15.026 -13.659 -18.379 1.00 41.12 106 ALA A C 1
ATOM 809 O O . ALA A 1 106 ? -15.818 -14.328 -19.038 1.00 41.12 106 ALA A O 1
ATOM 810 N N . GLU A 1 107 ? -14.531 -12.508 -18.823 1.00 37.88 107 GLU A N 1
ATOM 811 C CA . GLU A 1 107 ? -14.609 -12.100 -20.224 1.00 37.88 107 GLU A CA 1
ATOM 812 C C . GLU A 1 107 ? -13.194 -12.020 -20.798 1.00 37.88 107 GLU A C 1
ATOM 814 O O . GLU A 1 107 ? -12.358 -11.223 -20.375 1.00 37.88 107 GLU A O 1
ATOM 819 N N . ALA A 1 108 ? -12.908 -12.921 -21.739 1.00 32.81 108 ALA A N 1
ATOM 820 C CA . ALA A 1 108 ? -11.660 -12.942 -22.480 1.00 32.81 108 ALA A CA 1
ATOM 821 C C . ALA A 1 108 ? -11.757 -11.944 -23.638 1.00 32.81 108 ALA A C 1
ATOM 823 O O . ALA A 1 108 ? -12.502 -12.175 -24.593 1.00 32.81 108 ALA A O 1
ATOM 824 N N . PHE A 1 109 ? -10.981 -10.865 -23.575 1.00 42.41 109 PHE A N 1
ATOM 825 C CA . PHE A 1 109 ? -10.781 -9.964 -24.705 1.00 42.41 109 PHE A CA 1
ATOM 826 C C . PHE A 1 109 ? -9.445 -10.272 -25.394 1.00 42.41 109 PHE A C 1
ATOM 828 O O . PHE A 1 109 ? -8.452 -10.559 -24.720 1.00 42.41 109 PHE A O 1
ATOM 835 N N . PRO A 1 110 ? -9.391 -10.245 -26.736 1.00 33.28 110 PRO A N 1
ATOM 836 C CA . PRO A 1 110 ? -8.142 -10.415 -27.461 1.00 33.28 110 PRO A CA 1
ATOM 837 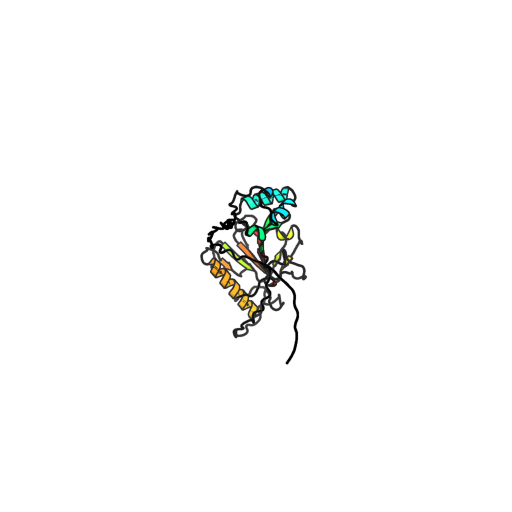C C . PRO A 1 110 ? -7.240 -9.196 -27.231 1.00 33.28 110 PRO A C 1
ATOM 839 O O . PRO A 1 110 ? -7.657 -8.060 -27.444 1.00 33.28 110 PRO A O 1
ATOM 842 N N . ALA A 1 111 ? -5.993 -9.438 -26.825 1.00 38.06 111 ALA A N 1
ATOM 843 C CA . ALA A 1 111 ? -4.974 -8.403 -26.716 1.00 38.06 111 ALA A CA 1
ATOM 844 C C . ALA A 1 111 ? -4.701 -7.790 -28.101 1.00 38.06 111 ALA A C 1
ATOM 846 O O . ALA A 1 111 ? -4.211 -8.470 -29.007 1.00 38.06 111 ALA A O 1
ATOM 847 N N . ALA A 1 112 ? -5.021 -6.509 -28.280 1.00 37.78 112 ALA A N 1
ATOM 848 C CA . ALA A 1 112 ? -4.618 -5.758 -29.461 1.00 37.78 112 ALA A CA 1
ATOM 849 C C . ALA A 1 112 ? -3.138 -5.370 -29.313 1.00 37.78 112 ALA A C 1
ATOM 851 O O . ALA A 1 112 ? -2.791 -4.436 -28.596 1.00 37.78 112 ALA A O 1
ATOM 852 N N . GLY A 1 113 ? -2.255 -6.134 -29.958 1.00 38.25 113 GLY A N 1
ATOM 853 C CA . GLY A 1 113 ? -0.832 -5.819 -30.036 1.00 38.25 113 GLY A CA 1
ATOM 854 C C . GLY A 1 113 ? -0.575 -4.728 -31.072 1.00 38.25 113 GLY A C 1
ATOM 855 O O . GLY A 1 113 ? -0.749 -4.958 -32.268 1.00 38.25 113 GLY A O 1
ATOM 856 N N . GLU A 1 114 ? -0.136 -3.553 -30.629 1.00 50.03 114 GLU A N 1
ATOM 857 C CA . GLU A 1 114 ? 0.554 -2.615 -31.515 1.00 50.03 114 GLU A CA 1
ATOM 858 C C . GLU A 1 114 ? 1.991 -3.105 -31.761 1.00 50.03 114 GLU A C 1
ATOM 860 O O . GLU A 1 114 ? 2.621 -3.646 -30.847 1.00 50.03 114 GLU A O 1
ATOM 865 N N . PRO A 1 115 ? 2.548 -2.931 -32.972 1.00 42.25 115 PRO A N 1
ATOM 866 C CA . PRO A 1 115 ? 3.936 -3.274 -33.238 1.00 42.25 115 PRO A CA 1
ATOM 867 C C . PRO A 1 115 ? 4.863 -2.260 -32.552 1.00 42.25 115 PRO A C 1
ATOM 869 O O . PRO A 1 115 ? 5.164 -1.203 -33.104 1.00 42.25 115 PRO A O 1
ATOM 872 N N . ALA A 1 116 ? 5.332 -2.592 -31.351 1.00 54.31 116 ALA A N 1
ATOM 873 C CA . ALA A 1 116 ? 6.461 -1.921 -30.719 1.00 54.31 116 ALA A CA 1
ATOM 874 C C . ALA A 1 116 ? 7.777 -2.531 -31.231 1.00 54.31 116 ALA A C 1
ATOM 876 O O . ALA A 1 116 ? 7.901 -3.743 -31.420 1.00 54.31 116 ALA A O 1
ATOM 877 N N . THR A 1 117 ? 8.775 -1.690 -31.492 1.00 54.44 117 THR A N 1
ATOM 878 C CA . THR A 1 117 ? 10.154 -2.143 -31.707 1.00 54.44 117 THR A CA 1
ATOM 879 C C . THR A 1 117 ? 10.663 -2.800 -30.430 1.00 54.44 117 THR A C 1
ATOM 881 O O . THR A 1 117 ? 10.800 -2.105 -29.430 1.00 54.44 117 THR A O 1
ATOM 884 N N . ALA A 1 118 ? 10.959 -4.101 -30.484 1.00 63.72 118 ALA A N 1
ATOM 885 C CA . ALA A 1 118 ? 11.364 -4.885 -29.321 1.00 63.72 118 ALA A CA 1
ATOM 886 C C . ALA A 1 118 ? 12.582 -4.274 -28.604 1.00 63.72 118 ALA A C 1
ATOM 888 O O . ALA A 1 118 ? 13.692 -4.255 -29.149 1.00 63.72 118 ALA A O 1
ATOM 889 N N . GLN A 1 119 ? 12.375 -3.789 -27.381 1.00 73.44 119 GLN A N 1
ATOM 890 C CA . GLN A 1 119 ? 13.443 -3.343 -26.491 1.00 73.44 119 GLN A CA 1
ATOM 891 C C . GLN A 1 119 ? 14.095 -4.546 -25.789 1.00 73.44 119 GLN A C 1
ATOM 893 O O . GLN A 1 119 ? 13.477 -5.590 -25.576 1.00 73.44 119 GLN A O 1
ATOM 898 N N . ALA A 1 120 ? 15.380 -4.435 -25.445 1.00 85.38 120 ALA A N 1
ATOM 899 C CA . ALA A 1 120 ? 16.053 -5.478 -24.674 1.00 85.38 120 ALA A CA 1
ATOM 900 C C . ALA A 1 120 ? 15.503 -5.527 -23.238 1.00 85.38 120 ALA A C 1
ATOM 902 O O . ALA A 1 120 ? 15.164 -4.486 -22.667 1.00 85.38 120 ALA A O 1
ATOM 903 N N . ALA A 1 121 ? 15.457 -6.723 -22.646 1.00 91.12 121 ALA A N 1
ATOM 904 C CA . ALA A 1 121 ? 15.092 -6.880 -21.244 1.00 91.12 121 ALA A CA 1
ATOM 905 C C . ALA A 1 121 ? 16.063 -6.098 -20.343 1.00 91.12 121 ALA A C 1
ATOM 907 O O . ALA A 1 121 ? 17.278 -6.103 -20.570 1.00 91.12 121 ALA A O 1
ATOM 908 N N . MET A 1 122 ? 15.532 -5.410 -19.332 1.00 93.81 122 MET A N 1
ATOM 909 C CA . MET A 1 122 ? 16.321 -4.586 -18.412 1.00 93.81 122 MET A CA 1
ATOM 910 C C . MET A 1 122 ? 16.337 -5.191 -17.005 1.00 93.81 122 MET A C 1
ATOM 912 O O . MET A 1 122 ? 15.349 -5.793 -16.610 1.00 93.81 122 MET A O 1
ATOM 916 N N . PRO A 1 123 ? 17.411 -5.046 -16.211 1.00 96.19 123 PRO A N 1
ATOM 917 C CA . PRO A 1 123 ? 17.439 -5.598 -14.857 1.00 96.19 123 PRO A CA 1
ATOM 918 C C . PRO A 1 123 ? 16.388 -4.939 -13.953 1.00 96.19 123 PRO A C 1
ATOM 920 O O . PRO A 1 123 ? 16.155 -3.736 -14.046 1.00 96.19 123 PRO A O 1
ATOM 923 N N . VAL A 1 124 ? 15.813 -5.711 -13.029 1.00 95.62 124 VAL A N 1
ATOM 924 C CA . VAL A 1 124 ? 14.898 -5.190 -11.995 1.00 95.62 124 VAL A CA 1
ATOM 925 C C . VAL A 1 124 ? 15.636 -4.312 -10.977 1.00 95.62 124 VAL A C 1
ATOM 927 O O . VAL A 1 124 ? 15.090 -3.328 -10.484 1.00 95.62 124 VAL A O 1
ATOM 930 N N . SER A 1 125 ? 16.886 -4.658 -10.652 1.00 92.00 125 SER A N 1
ATOM 931 C CA . SER A 1 125 ? 17.699 -3.938 -9.669 1.00 92.00 125 SER A CA 1
ATOM 932 C C . SER A 1 125 ? 19.173 -3.847 -10.100 1.00 92.00 125 SER A C 1
ATOM 934 O O . SER A 1 125 ? 19.767 -4.882 -10.414 1.00 92.00 125 SER A O 1
ATOM 936 N N . PRO A 1 126 ? 19.806 -2.655 -10.053 1.00 91.94 126 PRO A N 1
ATOM 937 C CA . PRO A 1 126 ? 19.178 -1.358 -9.782 1.00 91.94 126 PRO A CA 1
ATOM 938 C C . PRO A 1 126 ? 18.162 -0.994 -10.874 1.00 91.94 126 PRO A C 1
ATOM 940 O O . PRO A 1 126 ? 18.329 -1.407 -12.022 1.00 91.94 126 PRO A O 1
ATOM 943 N N . LEU A 1 127 ? 17.127 -0.225 -10.514 1.00 93.88 127 LEU A N 1
ATOM 944 C CA . LEU A 1 127 ? 16.115 0.198 -11.481 1.00 93.88 127 LEU A CA 1
ATOM 945 C C . LEU A 1 127 ? 16.794 1.029 -12.591 1.00 93.88 127 LEU A C 1
ATOM 947 O O . LEU A 1 127 ? 17.504 1.992 -12.279 1.00 93.88 127 LEU A O 1
ATOM 951 N N . PRO A 1 128 ? 16.630 0.675 -13.875 1.00 94.56 128 PRO A N 1
ATOM 952 C CA . PRO A 1 128 ? 17.274 1.391 -14.966 1.00 94.56 128 PRO A CA 1
ATOM 953 C C . PRO A 1 128 ? 16.734 2.813 -15.105 1.00 94.56 128 PRO A C 1
ATOM 955 O O . PRO A 1 128 ? 15.542 3.042 -14.933 1.00 94.56 128 PRO A O 1
ATOM 958 N N . SER A 1 129 ? 17.577 3.759 -15.526 1.00 94.25 129 SER A N 1
ATOM 959 C CA . SER A 1 129 ? 17.187 5.172 -15.681 1.00 94.25 129 SER A CA 1
ATOM 960 C C . SER A 1 129 ? 16.002 5.395 -16.627 1.00 94.25 129 SER A C 1
ATOM 962 O O . SER A 1 129 ? 15.238 6.332 -16.429 1.00 94.25 129 SER A O 1
ATOM 964 N N . GLY A 1 130 ? 15.815 4.526 -17.627 1.00 94.25 130 GLY A N 1
ATOM 965 C CA . GLY A 1 130 ? 14.658 4.560 -18.531 1.00 94.25 130 GLY A CA 1
ATOM 966 C C . GLY A 1 130 ? 13.323 4.167 -17.884 1.00 94.25 130 GLY A C 1
ATOM 967 O O . GLY A 1 130 ? 12.283 4.370 -18.501 1.00 94.25 130 GLY A O 1
ATOM 968 N N . LEU A 1 131 ? 13.351 3.625 -16.663 1.00 96.75 131 LEU A N 1
ATOM 969 C CA . LEU A 1 131 ? 12.184 3.270 -15.849 1.00 96.75 131 LEU A CA 1
ATOM 970 C C . LEU A 1 131 ? 12.086 4.104 -14.565 1.00 96.75 131 LEU A C 1
ATOM 972 O O . LEU A 1 131 ? 11.249 3.813 -13.712 1.00 96.75 131 LEU A O 1
ATOM 976 N N . VAL A 1 132 ? 12.931 5.128 -14.415 1.00 97.94 132 VAL A N 1
ATOM 977 C CA . VAL A 1 132 ? 12.869 6.091 -13.312 1.00 97.94 132 VAL A CA 1
ATOM 978 C C . VAL A 1 132 ? 12.011 7.271 -13.754 1.00 97.94 132 VAL A C 1
ATOM 980 O O . VAL A 1 132 ? 12.407 8.059 -14.614 1.00 97.94 132 VAL A O 1
ATOM 983 N N . PHE A 1 133 ? 10.827 7.393 -13.163 1.00 98.31 133 PHE A N 1
ATOM 984 C CA . PHE A 1 133 ? 9.852 8.422 -13.501 1.00 98.31 133 PHE A CA 1
ATOM 985 C C . PHE A 1 133 ? 9.465 9.236 -12.271 1.00 98.31 133 PHE A C 1
ATOM 987 O O . PHE A 1 133 ? 9.423 8.711 -11.161 1.00 98.31 133 PHE A O 1
ATOM 994 N N . HIS A 1 134 ? 9.150 10.513 -12.479 1.00 98.56 134 HIS A N 1
ATOM 995 C CA . HIS A 1 134 ? 8.628 11.425 -11.462 1.00 98.56 134 HIS A CA 1
ATOM 996 C C . HIS A 1 134 ? 7.606 12.347 -12.106 1.00 98.56 134 HIS A C 1
ATOM 998 O O . HIS A 1 134 ? 7.894 12.964 -13.135 1.00 98.56 134 HIS A O 1
ATOM 1004 N N . SER A 1 135 ? 6.423 12.462 -11.510 1.00 98.50 135 SER A N 1
ATOM 1005 C CA . SER A 1 135 ? 5.405 13.389 -12.004 1.00 98.50 135 SER A CA 1
ATOM 1006 C C . SER A 1 135 ? 5.676 14.816 -11.533 1.00 98.50 135 SER A C 1
ATOM 1008 O O . SER A 1 135 ? 5.376 15.775 -12.247 1.00 98.50 135 SER A O 1
ATOM 1010 N N . LYS A 1 136 ? 6.266 14.973 -10.338 1.00 98.06 136 LYS A N 1
ATOM 1011 C CA . LYS A 1 136 ? 6.536 16.280 -9.733 1.00 98.06 136 LYS A CA 1
ATOM 1012 C C . LYS A 1 136 ? 7.713 16.225 -8.744 1.00 98.06 136 LYS A C 1
ATOM 1014 O O . LYS A 1 136 ? 7.496 16.338 -7.533 1.00 98.06 136 LYS A O 1
ATOM 1019 N N . PRO A 1 137 ? 8.965 16.122 -9.235 1.00 96.88 137 PRO A N 1
ATOM 1020 C CA . PRO A 1 137 ? 10.150 16.074 -8.382 1.00 96.88 137 PRO A CA 1
ATOM 1021 C C . PRO A 1 137 ? 10.178 17.193 -7.332 1.00 96.88 137 PRO A C 1
ATOM 1023 O O . PRO A 1 137 ? 9.972 18.368 -7.645 1.00 96.88 137 PRO A O 1
ATOM 1026 N N . GLY A 1 138 ? 10.457 16.830 -6.080 1.00 94.75 138 GLY A N 1
ATOM 1027 C CA . GLY A 1 138 ? 10.552 17.775 -4.961 1.00 94.75 138 GLY A CA 1
ATOM 1028 C C . GLY A 1 138 ? 9.220 18.130 -4.289 1.00 94.75 138 GLY A C 1
ATOM 1029 O O . GLY A 1 138 ? 9.212 18.942 -3.360 1.00 94.75 138 GLY A O 1
ATOM 1030 N N . ALA A 1 139 ? 8.096 17.535 -4.705 1.00 96.88 139 ALA A N 1
ATOM 1031 C CA . ALA A 1 139 ? 6.852 17.655 -3.951 1.00 96.88 139 ALA A CA 1
ATOM 1032 C C . ALA A 1 139 ? 7.002 17.052 -2.532 1.00 96.88 139 ALA A C 1
ATOM 1034 O O . ALA A 1 139 ? 7.683 16.045 -2.344 1.00 96.88 139 ALA A O 1
ATOM 1035 N N . PRO A 1 140 ? 6.345 17.627 -1.506 1.00 94.81 140 PRO A N 1
ATOM 1036 C CA . PRO A 1 140 ? 6.459 17.162 -0.119 1.00 94.81 140 PRO A CA 1
ATOM 1037 C C . PRO A 1 140 ? 5.677 15.870 0.169 1.00 94.81 140 PRO A C 1
ATOM 1039 O O . PRO A 1 140 ? 5.781 15.317 1.263 1.00 94.81 140 PRO A O 1
ATOM 1042 N N . ASN A 1 141 ? 4.838 15.435 -0.771 1.00 97.62 141 ASN A N 1
ATOM 1043 C CA . ASN A 1 141 ? 4.079 14.194 -0.714 1.00 97.62 141 ASN A CA 1
ATOM 1044 C C . ASN A 1 141 ? 4.576 13.288 -1.825 1.00 97.62 141 ASN A C 1
ATOM 1046 O O . ASN A 1 141 ? 4.697 13.754 -2.955 1.00 97.62 141 ASN A O 1
ATOM 1050 N N . VAL A 1 142 ? 4.795 12.016 -1.520 1.00 98.25 142 VAL A N 1
ATOM 1051 C CA . VAL A 1 142 ? 5.296 11.046 -2.494 1.00 98.25 142 VAL A CA 1
ATOM 1052 C C . VAL A 1 142 ? 4.373 9.836 -2.527 1.00 98.25 142 VAL A C 1
ATOM 1054 O O . VAL A 1 142 ? 4.010 9.308 -1.474 1.00 98.25 142 VAL A O 1
ATOM 1057 N N . ILE A 1 143 ? 4.022 9.391 -3.729 1.00 98.50 143 ILE A N 1
ATOM 1058 C CA . ILE A 1 143 ? 3.469 8.064 -3.995 1.00 98.50 143 ILE A CA 1
ATOM 1059 C C . ILE A 1 143 ? 4.546 7.295 -4.752 1.00 98.50 143 ILE A C 1
ATOM 1061 O O . ILE A 1 143 ? 4.834 7.584 -5.911 1.00 98.50 143 ILE A O 1
ATOM 1065 N N . TYR A 1 144 ? 5.161 6.335 -4.074 1.00 98.56 144 TYR A N 1
ATOM 1066 C CA . TYR A 1 144 ? 6.155 5.447 -4.653 1.00 98.56 144 TYR A CA 1
ATOM 1067 C C . TYR A 1 144 ? 5.469 4.184 -5.186 1.00 98.56 144 TYR A C 1
ATOM 1069 O O . TYR A 1 144 ? 4.897 3.409 -4.413 1.00 98.56 144 TYR A O 1
ATOM 1077 N N . LEU A 1 145 ? 5.534 3.989 -6.503 1.00 98.75 145 LEU A N 1
ATOM 1078 C CA . LEU A 1 145 ? 5.087 2.789 -7.204 1.00 98.75 145 LEU A CA 1
ATOM 1079 C C . LEU A 1 145 ? 6.243 1.785 -7.267 1.00 98.75 145 LEU A C 1
ATOM 1081 O O . LEU A 1 145 ? 7.154 1.903 -8.086 1.00 98.75 145 LEU A O 1
ATOM 1085 N N . ASN A 1 146 ? 6.214 0.799 -6.377 1.00 98.44 146 ASN A N 1
ATOM 1086 C CA . ASN A 1 146 ? 7.241 -0.226 -6.275 1.00 98.44 146 ASN A CA 1
ATOM 1087 C C . ASN A 1 146 ? 6.921 -1.421 -7.185 1.00 98.44 146 ASN A C 1
ATOM 1089 O O . ASN A 1 146 ? 6.083 -2.253 -6.838 1.00 98.44 146 ASN A O 1
ATOM 1093 N N . PHE A 1 147 ? 7.650 -1.529 -8.298 1.00 98.50 147 PHE A N 1
ATOM 1094 C CA . PHE A 1 147 ? 7.603 -2.671 -9.221 1.00 98.50 147 PHE A CA 1
ATOM 1095 C C . PHE A 1 147 ? 8.723 -3.697 -8.997 1.00 98.50 147 PHE A C 1
ATOM 1097 O O . PHE A 1 147 ? 8.710 -4.760 -9.610 1.00 98.50 147 PHE A O 1
ATOM 1104 N N . VAL A 1 148 ? 9.701 -3.401 -8.137 1.00 98.19 148 VAL A N 1
ATOM 1105 C CA . VAL A 1 148 ? 10.918 -4.218 -7.979 1.00 98.19 148 VAL A CA 1
ATOM 1106 C C . VAL A 1 148 ? 10.792 -5.303 -6.904 1.00 98.19 148 VAL A C 1
ATOM 1108 O O . VAL A 1 148 ? 11.703 -6.106 -6.716 1.00 98.19 148 VAL A O 1
ATOM 1111 N N . GLY A 1 149 ? 9.657 -5.344 -6.202 1.00 97.31 149 GLY A N 1
ATOM 1112 C CA . GLY A 1 149 ? 9.434 -6.233 -5.066 1.00 97.31 149 GLY A CA 1
ATOM 1113 C C . GLY A 1 149 ? 9.959 -5.655 -3.749 1.00 97.31 149 GLY A C 1
ATOM 1114 O O . GLY A 1 149 ? 10.466 -4.532 -3.679 1.00 97.31 149 GLY A O 1
ATOM 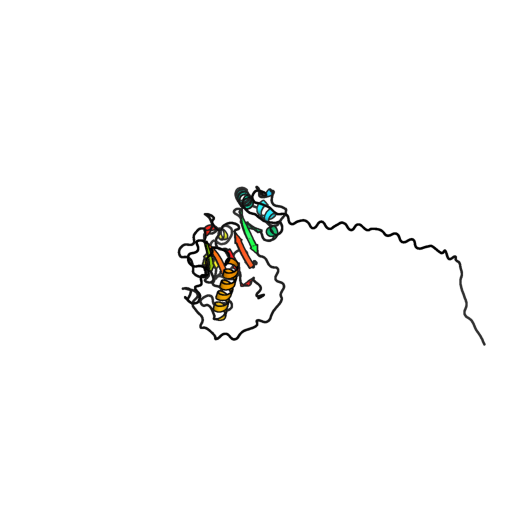1115 N N . ALA A 1 150 ? 9.776 -6.403 -2.661 1.00 96.88 150 ALA A N 1
ATOM 1116 C CA . ALA A 1 150 ? 10.262 -6.032 -1.333 1.00 96.88 150 ALA A CA 1
ATOM 1117 C C . ALA A 1 150 ? 10.175 -7.204 -0.347 1.00 96.88 150 ALA A C 1
ATOM 1119 O O . ALA A 1 150 ? 9.265 -8.033 -0.403 1.00 96.88 150 ALA A O 1
ATOM 1120 N N . THR A 1 151 ? 11.064 -7.203 0.643 1.00 97.62 151 THR A N 1
ATOM 1121 C CA . THR A 1 151 ? 10.911 -8.038 1.839 1.00 97.62 151 THR A CA 1
ATOM 1122 C C . THR A 1 151 ? 10.119 -7.265 2.888 1.00 97.62 151 THR A C 1
ATOM 1124 O O . THR A 1 151 ? 10.607 -6.276 3.431 1.00 97.62 151 THR A O 1
ATOM 1127 N N . ILE A 1 152 ? 8.897 -7.712 3.181 1.00 97.94 152 ILE A N 1
ATOM 1128 C CA . ILE A 1 152 ? 8.007 -7.074 4.157 1.00 97.94 152 ILE A CA 1
ATOM 1129 C C . ILE A 1 152 ? 8.076 -7.827 5.485 1.00 97.94 152 ILE A C 1
ATOM 1131 O O . ILE A 1 152 ? 7.632 -8.975 5.591 1.00 97.94 152 ILE A O 1
ATOM 1135 N N . SER A 1 153 ? 8.629 -7.166 6.498 1.00 97.25 153 SER A N 1
ATOM 1136 C CA . SER A 1 153 ? 8.788 -7.677 7.862 1.00 97.25 153 SER A CA 1
ATOM 1137 C C . SER A 1 153 ? 8.631 -6.551 8.880 1.00 97.25 153 SER A C 1
ATOM 1139 O O . SER A 1 153 ? 9.010 -5.416 8.594 1.00 97.25 153 SER A O 1
ATOM 1141 N N . GLY A 1 154 ? 8.155 -6.867 10.086 1.00 95.75 154 GLY A N 1
ATOM 1142 C CA . GLY A 1 154 ? 8.012 -5.885 11.168 1.00 95.75 154 GLY A CA 1
ATOM 1143 C C . GLY A 1 154 ? 6.919 -4.834 10.933 1.00 95.75 154 GLY A C 1
ATOM 1144 O O . GLY A 1 154 ? 6.927 -3.798 11.594 1.00 95.75 154 GLY A O 1
ATOM 1145 N N . THR A 1 155 ? 5.996 -5.086 10.003 1.00 97.00 155 THR A N 1
ATOM 1146 C CA . THR A 1 155 ? 4.835 -4.229 9.725 1.00 97.00 155 THR A CA 1
ATOM 1147 C C . THR A 1 155 ? 3.562 -4.867 10.279 1.00 97.00 155 THR A C 1
ATOM 1149 O O . THR A 1 155 ? 3.555 -6.037 10.673 1.00 97.00 155 THR A O 1
ATOM 1152 N N . ALA A 1 156 ? 2.459 -4.118 10.280 1.00 96.81 156 ALA A N 1
ATOM 1153 C CA . ALA A 1 156 ? 1.149 -4.605 10.708 1.00 96.81 156 ALA A CA 1
ATOM 1154 C C . ALA A 1 156 ? 0.695 -5.851 9.922 1.00 96.81 156 ALA A C 1
ATOM 1156 O O . ALA A 1 156 ? 0.032 -6.733 10.470 1.00 96.81 156 ALA A O 1
ATOM 1157 N N . TRP A 1 157 ? 1.143 -5.987 8.667 1.00 97.06 157 TRP A N 1
ATOM 1158 C CA . TRP A 1 157 ? 0.876 -7.161 7.835 1.00 97.06 157 TRP A CA 1
ATOM 1159 C C . TRP A 1 157 ? 1.456 -8.462 8.405 1.00 97.06 157 TRP A C 1
ATOM 1161 O O . TRP A 1 157 ? 0.985 -9.542 8.052 1.00 97.06 157 TRP A O 1
ATOM 1171 N N . ASN A 1 158 ? 2.459 -8.390 9.285 1.00 96.12 158 ASN A N 1
ATOM 1172 C CA . ASN A 1 158 ? 3.107 -9.560 9.879 1.00 96.12 158 ASN A CA 1
ATOM 1173 C C . ASN A 1 158 ? 2.490 -9.992 11.219 1.00 96.12 158 ASN A C 1
ATOM 1175 O O . ASN A 1 158 ? 2.734 -11.115 11.653 1.00 96.12 158 ASN A O 1
ATOM 1179 N N . THR A 1 159 ? 1.691 -9.144 11.873 1.00 87.69 159 THR A N 1
ATOM 1180 C CA . THR A 1 159 ? 1.311 -9.308 13.289 1.00 87.69 159 THR A CA 1
ATOM 1181 C C . THR A 1 159 ? 0.527 -10.586 13.596 1.00 87.69 159 THR A C 1
ATOM 1183 O O . THR A 1 159 ? 0.756 -11.210 14.628 1.00 87.69 159 THR A O 1
ATOM 1186 N N . SER A 1 160 ? -0.370 -11.001 12.700 1.00 80.00 160 SER A N 1
ATOM 1187 C CA . SER A 1 160 ? -1.126 -12.265 12.816 1.00 80.00 160 SER A CA 1
ATOM 1188 C C . SER A 1 160 ? -0.942 -13.186 11.622 1.00 80.00 160 SER A C 1
ATOM 1190 O O . SER A 1 160 ? -1.744 -14.086 11.374 1.00 80.00 160 SER A O 1
ATOM 1192 N N . ALA A 1 161 ? 0.114 -12.940 10.860 1.00 88.38 161 ALA A N 1
ATOM 1193 C CA . ALA A 1 161 ? 0.439 -13.714 9.687 1.00 88.38 161 ALA A CA 1
ATOM 1194 C C . ALA A 1 161 ? 1.879 -14.213 9.804 1.00 88.38 161 ALA A C 1
ATOM 1196 O O . ALA A 1 161 ? 2.383 -14.524 10.883 1.00 88.38 161 ALA A O 1
ATOM 1197 N N . ARG A 1 162 ? 2.541 -14.343 8.664 1.00 93.69 162 ARG A N 1
ATOM 1198 C CA . ARG A 1 162 ? 3.923 -14.787 8.602 1.00 93.69 162 ARG A CA 1
ATOM 1199 C C . ARG A 1 162 ? 4.872 -13.662 9.034 1.00 93.69 162 ARG A C 1
ATOM 1201 O O . ARG A 1 162 ? 4.612 -12.497 8.725 1.00 93.69 162 ARG A O 1
ATOM 1208 N N . PRO A 1 163 ? 6.025 -14.000 9.643 1.00 95.06 163 PRO A N 1
ATOM 1209 C CA . PRO A 1 163 ? 7.002 -13.004 10.094 1.00 95.06 163 PRO A CA 1
ATOM 1210 C C . PRO A 1 163 ? 7.620 -12.208 8.939 1.00 95.06 163 PRO A C 1
ATOM 1212 O O . PRO A 1 163 ? 8.169 -11.127 9.144 1.00 95.06 163 PRO A O 1
ATOM 1215 N N . THR A 1 164 ? 7.569 -12.749 7.720 1.00 97.00 164 THR A N 1
ATOM 1216 C CA . THR A 1 164 ? 8.130 -12.118 6.529 1.00 97.00 164 THR A CA 1
ATOM 1217 C C . THR A 1 164 ? 7.374 -12.551 5.279 1.00 97.00 164 THR A C 1
ATOM 1219 O O . THR A 1 164 ? 7.056 -13.737 5.125 1.00 97.00 164 THR A O 1
ATOM 1222 N N . PHE A 1 165 ? 7.156 -11.602 4.371 1.00 98.12 165 PHE A N 1
ATOM 1223 C CA . PHE A 1 165 ? 6.711 -11.831 2.998 1.00 98.12 165 PHE A CA 1
ATOM 1224 C C . PHE A 1 165 ? 7.813 -11.395 2.035 1.00 98.12 165 PHE A C 1
ATOM 1226 O O . PHE A 1 165 ? 8.335 -10.290 2.159 1.00 98.12 165 PHE A O 1
ATOM 1233 N N . GLN A 1 166 ? 8.177 -12.264 1.095 1.00 97.94 166 GLN A N 1
ATOM 1234 C CA . GLN A 1 166 ? 9.168 -11.969 0.056 1.00 97.94 166 GLN A CA 1
ATOM 1235 C C . GLN A 1 166 ? 8.429 -11.638 -1.239 1.00 97.94 166 GLN A C 1
ATOM 1237 O O . GLN A 1 166 ? 8.266 -12.497 -2.107 1.00 97.94 166 GLN A O 1
ATOM 1242 N N . ALA A 1 167 ? 7.904 -10.418 -1.327 1.00 98.12 167 ALA A N 1
ATOM 1243 C CA . ALA A 1 167 ? 7.183 -9.976 -2.507 1.00 98.12 167 ALA A CA 1
ATOM 1244 C C . ALA A 1 167 ? 8.151 -9.849 -3.685 1.00 98.12 167 ALA A C 1
ATOM 1246 O O . ALA A 1 167 ? 9.180 -9.178 -3.584 1.00 98.12 167 ALA A O 1
ATOM 1247 N N . VAL A 1 168 ? 7.811 -10.508 -4.788 1.00 98.31 168 VAL A N 1
ATOM 1248 C CA . VAL A 1 168 ? 8.611 -10.511 -6.015 1.00 98.31 168 VAL A CA 1
ATOM 1249 C C . VAL A 1 168 ? 8.301 -9.285 -6.871 1.00 98.31 168 VAL A C 1
ATOM 1251 O O . VAL A 1 168 ? 7.305 -8.595 -6.636 1.00 98.31 168 VAL A O 1
ATOM 1254 N N . ALA A 1 169 ? 9.154 -9.024 -7.857 1.00 98.25 169 ALA A N 1
ATOM 1255 C CA . ALA A 1 169 ? 8.941 -7.969 -8.835 1.00 98.25 169 ALA A CA 1
ATOM 1256 C C . ALA A 1 169 ? 7.653 -8.180 -9.653 1.00 98.25 169 ALA A C 1
ATOM 1258 O O . ALA A 1 169 ? 7.094 -9.281 -9.720 1.00 98.25 169 ALA A O 1
ATOM 1259 N N . PHE A 1 170 ? 7.183 -7.108 -10.283 1.00 97.56 170 PHE A N 1
ATOM 1260 C CA . PHE A 1 170 ? 6.177 -7.193 -11.333 1.00 97.56 170 PHE A CA 1
ATOM 1261 C C . PHE A 1 170 ? 6.719 -8.019 -12.505 1.00 97.56 170 PHE A C 1
ATOM 1263 O O . PHE A 1 170 ? 7.854 -7.814 -12.920 1.00 97.56 170 PHE A O 1
ATOM 1270 N N . SER A 1 171 ? 5.921 -8.956 -13.011 1.00 95.44 171 SER A N 1
ATOM 1271 C CA . SER A 1 171 ? 6.282 -9.773 -14.169 1.00 95.44 171 SER A CA 1
ATOM 1272 C C . SER A 1 171 ? 5.023 -10.355 -14.811 1.00 95.44 171 SER A C 1
ATOM 1274 O O . SER A 1 171 ? 4.071 -10.741 -14.142 1.00 95.44 171 SER A O 1
ATOM 1276 N N . THR A 1 172 ? 5.024 -10.422 -16.128 1.00 93.12 172 THR A N 1
ATOM 1277 C CA . THR A 1 172 ? 3.996 -10.994 -16.999 1.00 93.12 172 THR A CA 1
ATOM 1278 C C . THR A 1 172 ? 4.492 -12.261 -17.696 1.00 93.12 172 THR A C 1
ATOM 1280 O O . THR A 1 172 ? 3.680 -13.029 -18.210 1.00 93.12 172 THR A O 1
ATOM 1283 N N . ASP A 1 173 ? 5.802 -12.521 -17.668 1.00 92.25 173 ASP A N 1
ATOM 1284 C CA . ASP A 1 173 ? 6.457 -13.700 -18.247 1.00 92.25 173 ASP A CA 1
ATOM 1285 C C . ASP A 1 173 ? 7.074 -14.650 -17.197 1.00 92.25 173 ASP A C 1
ATOM 1287 O O . ASP A 1 173 ? 7.645 -15.685 -17.544 1.00 92.25 173 ASP A O 1
ATOM 1291 N N . SER A 1 174 ? 6.875 -14.356 -15.907 1.00 91.81 174 SER A N 1
ATOM 1292 C CA . SER A 1 174 ? 7.435 -15.074 -14.751 1.00 91.81 174 SER A CA 1
ATOM 1293 C C . SER A 1 174 ? 8.960 -14.977 -14.582 1.00 91.81 174 SER A C 1
ATOM 1295 O O . SER A 1 174 ? 9.512 -15.721 -13.763 1.00 91.81 174 SER A O 1
ATOM 1297 N N . ASP A 1 175 ? 9.642 -14.065 -15.284 1.00 95.00 175 ASP A N 1
ATOM 1298 C CA . ASP A 1 175 ? 10.995 -13.631 -14.929 1.00 95.00 175 ASP A CA 1
ATOM 1299 C C . ASP A 1 175 ? 10.932 -12.460 -13.933 1.00 95.00 175 ASP A C 1
ATOM 1301 O O . ASP A 1 175 ? 10.449 -11.376 -14.231 1.00 95.00 175 ASP A O 1
ATOM 1305 N N . PHE A 1 176 ? 11.436 -12.677 -12.716 1.00 96.25 176 PHE A N 1
ATOM 1306 C CA . PHE A 1 176 ? 11.484 -11.650 -11.666 1.00 96.25 176 PHE A CA 1
ATOM 1307 C C . PHE A 1 176 ? 12.856 -10.969 -11.547 1.00 96.25 176 PHE A C 1
ATOM 1309 O O . PHE A 1 176 ? 13.076 -10.192 -10.614 1.00 96.25 176 PHE A O 1
ATOM 1316 N N . ALA A 1 177 ? 13.802 -11.298 -12.431 1.00 96.75 177 ALA A N 1
ATOM 1317 C CA . ALA A 1 177 ? 15.138 -10.711 -12.466 1.00 96.75 177 ALA A CA 1
ATOM 1318 C C . ALA A 1 177 ? 15.263 -9.597 -13.514 1.00 96.75 177 ALA A C 1
ATOM 1320 O O . ALA A 1 177 ? 16.086 -8.687 -13.344 1.00 96.75 177 ALA A O 1
ATOM 1321 N N . THR A 1 178 ? 14.452 -9.646 -14.573 1.00 97.00 178 THR A N 1
ATOM 1322 C CA . THR A 1 178 ? 14.424 -8.636 -15.633 1.00 97.00 178 THR A CA 1
ATOM 1323 C C . THR A 1 178 ? 13.005 -8.174 -15.948 1.00 97.00 178 THR A C 1
ATOM 1325 O O . THR A 1 178 ? 12.048 -8.866 -15.636 1.00 97.00 178 THR A O 1
ATOM 1328 N N . PHE A 1 179 ? 12.888 -6.984 -16.534 1.00 96.81 179 PHE A N 1
ATOM 1329 C CA . PHE A 1 179 ? 11.668 -6.472 -17.135 1.00 96.81 179 PHE A CA 1
ATOM 1330 C C . PHE A 1 179 ? 11.748 -6.622 -18.653 1.00 96.81 179 PHE A C 1
ATOM 1332 O O . PHE A 1 179 ? 12.611 -6.006 -19.298 1.00 96.81 179 PHE A O 1
ATOM 1339 N N . SER A 1 180 ? 10.838 -7.398 -19.233 1.00 95.38 180 SER A N 1
ATOM 1340 C CA . SER A 1 180 ? 10.654 -7.507 -20.681 1.00 95.38 180 SER A CA 1
ATOM 1341 C C . SER A 1 180 ? 10.223 -6.170 -21.304 1.00 95.38 180 SER A C 1
ATOM 1343 O O . SER A 1 180 ? 9.834 -5.232 -20.610 1.00 95.38 180 SER A O 1
ATOM 1345 N N . ASP A 1 181 ? 10.283 -6.052 -22.631 1.00 93.62 181 ASP A N 1
ATOM 1346 C CA . ASP A 1 181 ? 9.816 -4.852 -23.349 1.00 93.62 181 ASP A CA 1
ATOM 1347 C C . ASP A 1 181 ? 8.338 -4.520 -23.055 1.00 93.62 181 ASP A C 1
ATOM 1349 O O . ASP A 1 181 ? 7.959 -3.367 -22.817 1.00 93.62 181 ASP A O 1
ATOM 1353 N N . GLY A 1 182 ? 7.500 -5.561 -22.993 1.00 92.44 182 GLY A N 1
ATOM 1354 C CA . GLY A 1 182 ? 6.090 -5.430 -22.634 1.00 92.44 182 GLY A CA 1
ATOM 1355 C C . GLY A 1 182 ? 5.905 -4.899 -21.213 1.00 92.44 182 GLY A C 1
ATOM 1356 O O . GLY A 1 182 ? 5.081 -4.014 -20.984 1.00 92.44 182 GLY A O 1
ATOM 1357 N N . GLU A 1 183 ? 6.715 -5.369 -20.266 1.00 95.56 183 GLU A N 1
ATOM 1358 C CA . GLU A 1 183 ? 6.672 -4.908 -18.875 1.00 95.56 183 GLU A CA 1
ATOM 1359 C C . GLU A 1 183 ? 7.196 -3.488 -18.715 1.00 95.56 183 GLU A C 1
ATOM 1361 O O . GLU A 1 183 ? 6.595 -2.704 -17.987 1.00 95.56 183 GLU A O 1
ATOM 1366 N N . GLN A 1 184 ? 8.257 -3.115 -19.433 1.00 96.38 184 GLN A N 1
ATOM 1367 C CA . GLN A 1 184 ? 8.753 -1.737 -19.473 1.00 96.38 184 GLN A CA 1
ATOM 1368 C C . GLN A 1 184 ? 7.653 -0.776 -19.948 1.00 96.38 184 GLN A C 1
ATOM 1370 O O . GLN A 1 184 ? 7.412 0.267 -19.331 1.00 96.38 184 GLN A O 1
ATOM 1375 N N . THR A 1 185 ? 6.932 -1.165 -21.004 1.00 95.50 185 THR A N 1
ATOM 1376 C CA . THR A 1 185 ? 5.782 -0.412 -21.517 1.00 95.50 185 THR A CA 1
ATOM 1377 C C . THR A 1 185 ? 4.639 -0.358 -20.499 1.00 95.50 185 THR A C 1
ATOM 1379 O O . THR A 1 185 ? 4.064 0.712 -20.280 1.00 95.50 185 THR A O 1
ATOM 1382 N N . ALA A 1 186 ? 4.320 -1.477 -19.843 1.00 95.19 186 ALA A N 1
ATOM 1383 C CA . ALA A 1 186 ? 3.273 -1.542 -18.826 1.00 95.19 186 ALA A CA 1
ATOM 1384 C C . ALA A 1 186 ? 3.592 -0.656 -17.610 1.00 95.19 186 ALA A C 1
ATOM 1386 O O . ALA A 1 186 ? 2.748 0.141 -17.208 1.00 95.19 186 ALA A O 1
ATOM 1387 N N . ILE A 1 187 ? 4.816 -0.725 -17.075 1.00 96.81 187 ILE A N 1
ATOM 1388 C CA . ILE A 1 187 ? 5.284 0.097 -15.946 1.00 96.81 187 ILE A CA 1
ATOM 1389 C C . ILE A 1 187 ? 5.121 1.583 -16.268 1.00 96.81 187 ILE A C 1
ATOM 1391 O O . ILE A 1 187 ? 4.563 2.330 -15.462 1.00 96.81 187 ILE A O 1
ATOM 1395 N N . LYS A 1 188 ? 5.554 2.006 -17.463 1.00 97.62 188 LYS A N 1
ATOM 1396 C CA . LYS A 1 188 ? 5.406 3.395 -17.904 1.00 97.62 188 LYS A CA 1
ATOM 1397 C C . LYS A 1 188 ? 3.936 3.817 -17.966 1.00 97.62 188 LYS A C 1
ATOM 1399 O O . LYS A 1 188 ? 3.593 4.849 -17.400 1.00 97.62 188 LYS A O 1
ATOM 1404 N N . ARG A 1 189 ? 3.066 3.019 -18.596 1.00 96.44 189 ARG A N 1
ATOM 1405 C CA . ARG A 1 189 ? 1.628 3.331 -18.720 1.00 96.44 189 ARG A CA 1
ATOM 1406 C C . ARG A 1 189 ? 0.921 3.385 -17.366 1.00 96.44 189 ARG A C 1
ATOM 1408 O O . ARG A 1 189 ? 0.102 4.269 -17.140 1.00 96.44 189 ARG A O 1
ATOM 1415 N N . ILE A 1 190 ? 1.242 2.459 -16.460 1.00 96.75 190 ILE A N 1
ATOM 1416 C CA . ILE A 1 190 ? 0.703 2.464 -15.094 1.00 96.75 190 ILE A CA 1
ATOM 1417 C C . ILE A 1 190 ? 1.137 3.744 -14.376 1.00 96.75 190 ILE A C 1
ATOM 1419 O O . ILE A 1 190 ? 0.300 4.423 -13.786 1.00 96.75 190 ILE A O 1
ATOM 1423 N N . TRP A 1 191 ? 2.422 4.103 -14.457 1.00 98.56 191 TRP A N 1
ATOM 1424 C CA . TRP A 1 191 ? 2.911 5.350 -13.875 1.00 98.56 191 TRP A CA 1
ATOM 1425 C C . TRP A 1 191 ? 2.218 6.579 -14.482 1.00 98.56 191 TRP A C 1
ATOM 1427 O O . TRP A 1 191 ? 1.793 7.438 -13.718 1.00 98.56 191 TRP A O 1
ATOM 1437 N N . GLU A 1 192 ? 2.043 6.648 -15.807 1.00 98.50 192 GLU A N 1
ATOM 1438 C CA . GLU A 1 192 ? 1.359 7.763 -16.484 1.00 98.50 192 GLU A CA 1
ATOM 1439 C C . GLU A 1 192 ? -0.079 7.943 -15.979 1.00 98.50 192 GLU A C 1
ATOM 1441 O O . GLU A 1 192 ? -0.454 9.057 -15.619 1.00 98.50 192 GLU A O 1
ATOM 1446 N N . ARG A 1 193 ? -0.853 6.855 -15.866 1.00 97.38 193 ARG A N 1
ATOM 1447 C CA . ARG A 1 193 ? -2.244 6.900 -15.376 1.00 97.38 193 ARG A CA 1
ATOM 1448 C C . ARG A 1 193 ? -2.334 7.350 -13.919 1.00 97.38 193 ARG A C 1
ATOM 1450 O O . ARG A 1 193 ? -3.117 8.233 -13.587 1.00 97.38 193 ARG A O 1
ATOM 1457 N N . VAL A 1 194 ? -1.489 6.800 -13.043 1.00 98.19 194 VAL A N 1
ATOM 1458 C CA . VAL A 1 194 ? -1.471 7.229 -11.634 1.00 98.19 194 VAL A CA 1
ATOM 1459 C C . VAL A 1 194 ? -0.981 8.677 -11.521 1.00 98.19 194 VAL A C 1
ATOM 1461 O O . VAL A 1 194 ? -1.514 9.457 -10.736 1.00 98.19 194 VAL A O 1
ATOM 1464 N N . ALA A 1 195 ? 0.023 9.075 -12.302 1.00 98.56 195 ALA A N 1
ATOM 1465 C CA . ALA A 1 195 ? 0.503 10.452 -12.329 1.00 98.56 195 ALA A CA 1
ATOM 1466 C C . ALA A 1 195 ? -0.583 11.434 -12.797 1.00 98.56 195 ALA A C 1
ATOM 1468 O O . ALA A 1 195 ? -0.679 12.524 -12.232 1.00 98.56 195 ALA A O 1
ATOM 1469 N N . GLU A 1 196 ? -1.398 11.050 -13.783 1.00 98.44 196 GLU A N 1
ATOM 1470 C CA . GLU A 1 196 ? -2.537 11.827 -14.278 1.00 98.44 196 GLU A CA 1
ATOM 1471 C C . GLU A 1 196 ? -3.597 12.036 -13.189 1.00 98.44 196 GLU A C 1
ATOM 1473 O O . GLU A 1 196 ? -3.939 13.182 -12.887 1.00 98.44 196 GLU A O 1
ATOM 1478 N N . ASP A 1 197 ? -4.042 10.963 -12.529 1.00 98.19 197 ASP A N 1
ATOM 1479 C CA . ASP A 1 197 ? -5.056 11.032 -11.465 1.00 98.19 197 ASP A CA 1
ATOM 1480 C C . ASP A 1 197 ? -4.620 11.925 -10.295 1.00 98.19 197 ASP A C 1
ATOM 1482 O O . ASP A 1 197 ? -5.431 12.608 -9.658 1.00 98.19 197 ASP A O 1
ATOM 1486 N N . TYR A 1 198 ? -3.313 11.959 -10.022 1.00 98.12 198 TYR A N 1
ATOM 1487 C CA . TYR A 1 198 ? -2.739 12.768 -8.952 1.00 98.12 198 TYR A CA 1
ATOM 1488 C C . TYR A 1 198 ? -2.209 14.140 -9.405 1.00 98.12 198 TYR A C 1
ATOM 1490 O O . TYR A 1 198 ? -1.769 14.923 -8.555 1.00 98.12 198 TYR A O 1
ATOM 1498 N N . ALA A 1 199 ? -2.310 14.490 -10.693 1.00 97.75 199 ALA A N 1
ATOM 1499 C CA . ALA A 1 199 ? -1.819 15.755 -11.249 1.00 97.75 199 ALA A CA 1
ATOM 1500 C C . ALA A 1 199 ? -2.400 17.026 -10.584 1.00 97.75 199 ALA A C 1
ATOM 1502 O O . ALA A 1 199 ? -1.660 18.008 -10.447 1.00 97.75 199 ALA A O 1
ATOM 1503 N N . PRO A 1 200 ? -3.670 17.055 -10.114 1.00 98.00 200 PRO A N 1
ATOM 1504 C CA . PRO A 1 200 ? -4.210 18.219 -9.404 1.00 98.00 200 PRO A CA 1
ATOM 1505 C C . PRO A 1 200 ? -3.562 18.485 -8.035 1.00 98.00 200 PRO A C 1
ATOM 1507 O O . PRO A 1 200 ? -3.723 19.574 -7.476 1.00 98.00 200 PRO A O 1
ATOM 1510 N N . PHE A 1 201 ? -2.852 17.510 -7.461 1.00 97.38 201 PHE A N 1
ATOM 1511 C CA . PHE A 1 201 ? -2.328 17.586 -6.101 1.00 97.38 201 PHE A CA 1
ATOM 1512 C C . PHE A 1 201 ? -0.838 17.938 -6.066 1.00 97.38 201 PHE A C 1
ATOM 1514 O O . PHE A 1 201 ? -0.085 17.801 -7.028 1.00 97.38 201 PHE A O 1
ATOM 1521 N N . ASN A 1 202 ? -0.367 18.403 -4.906 1.00 97.25 202 ASN A N 1
ATOM 1522 C CA . ASN A 1 202 ? 1.062 18.613 -4.684 1.00 97.25 202 ASN A CA 1
ATOM 1523 C C . ASN A 1 202 ? 1.749 17.305 -4.263 1.00 97.25 202 ASN A C 1
ATOM 1525 O O . ASN A 1 202 ? 2.170 17.176 -3.110 1.00 97.25 202 ASN A O 1
ATOM 1529 N N . VAL A 1 203 ? 1.780 16.334 -5.177 1.00 98.19 203 VAL A N 1
ATOM 1530 C CA . VAL A 1 203 ? 2.276 14.966 -4.974 1.00 98.19 203 VAL A CA 1
ATOM 1531 C C . VAL A 1 203 ? 3.236 14.600 -6.102 1.00 98.19 203 VAL A C 1
ATOM 1533 O O . VAL A 1 203 ? 2.962 14.908 -7.257 1.00 98.19 203 VAL A O 1
ATOM 1536 N N . ASP A 1 204 ? 4.344 13.949 -5.756 1.00 98.50 204 ASP A N 1
ATOM 1537 C CA . ASP A 1 204 ? 5.231 13.280 -6.702 1.00 98.50 204 ASP A CA 1
ATOM 1538 C C . ASP A 1 204 ? 4.836 11.805 -6.792 1.00 98.50 204 ASP A C 1
ATOM 1540 O O . ASP A 1 204 ? 4.933 11.070 -5.806 1.00 98.50 204 ASP A O 1
ATOM 1544 N N . VAL A 1 205 ? 4.358 11.376 -7.954 1.00 98.75 205 VAL A N 1
ATOM 1545 C CA . VAL A 1 205 ? 4.177 9.959 -8.273 1.00 98.75 205 VAL A CA 1
ATOM 1546 C C . VAL A 1 205 ? 5.461 9.494 -8.936 1.00 98.75 205 VAL A C 1
ATOM 1548 O O . VAL A 1 205 ? 5.837 10.012 -9.990 1.00 98.75 205 VAL A O 1
ATOM 1551 N N . THR A 1 206 ? 6.141 8.531 -8.324 1.00 98.69 206 THR A N 1
ATOM 1552 C CA . THR A 1 206 ? 7.473 8.107 -8.754 1.00 98.69 206 THR A CA 1
ATOM 1553 C C . THR A 1 206 ? 7.642 6.594 -8.738 1.00 98.69 206 THR A C 1
ATOM 1555 O O . THR A 1 206 ? 7.041 5.899 -7.921 1.00 98.69 206 THR A O 1
ATOM 1558 N N . THR A 1 207 ? 8.473 6.085 -9.646 1.00 98.62 207 THR A N 1
ATOM 1559 C CA . THR A 1 207 ? 8.990 4.706 -9.626 1.00 98.62 207 THR A CA 1
ATOM 1560 C C . THR A 1 207 ? 10.374 4.614 -8.979 1.00 98.62 207 THR A C 1
ATOM 1562 O O . THR A 1 207 ? 10.898 3.517 -8.799 1.00 98.62 207 THR A O 1
ATOM 1565 N N . GLU A 1 208 ? 10.978 5.743 -8.604 1.00 97.62 208 GLU A N 1
ATOM 1566 C CA . GLU A 1 208 ? 12.233 5.777 -7.863 1.00 97.62 208 GLU A CA 1
ATOM 1567 C C . GLU A 1 208 ? 11.980 5.474 -6.384 1.00 97.62 208 GLU A C 1
ATOM 1569 O O . GLU A 1 208 ? 11.159 6.118 -5.725 1.00 97.62 208 GLU A O 1
ATOM 1574 N N . ALA A 1 209 ? 12.708 4.499 -5.837 1.00 95.62 209 ALA A N 1
ATOM 1575 C CA . ALA A 1 209 ? 12.625 4.193 -4.418 1.00 95.62 209 ALA A CA 1
ATOM 1576 C C . ALA A 1 209 ? 13.168 5.373 -3.586 1.00 95.62 209 ALA A C 1
ATOM 1578 O O . ALA A 1 209 ? 14.334 5.745 -3.740 1.00 95.62 209 ALA A O 1
ATOM 1579 N N . PRO A 1 210 ? 12.384 5.940 -2.654 1.00 92.06 210 PRO A N 1
ATOM 1580 C CA . PRO A 1 210 ? 12.861 7.023 -1.808 1.00 92.06 210 PRO A CA 1
ATOM 1581 C C . PRO A 1 210 ? 13.912 6.504 -0.821 1.00 92.06 210 PRO A C 1
ATOM 1583 O O . PRO A 1 210 ? 13.685 5.522 -0.115 1.00 92.06 210 PRO A O 1
ATOM 1586 N N . THR A 1 211 ? 15.038 7.211 -0.700 1.00 88.62 211 THR A N 1
ATOM 1587 C CA . THR A 1 211 ? 16.153 6.836 0.194 1.00 88.62 211 THR A CA 1
ATOM 1588 C C . THR A 1 211 ? 15.737 6.730 1.665 1.00 88.62 211 THR A C 1
ATOM 1590 O O . THR A 1 211 ? 16.303 5.946 2.422 1.00 88.62 211 THR A O 1
ATOM 1593 N N . SER A 1 212 ? 14.755 7.530 2.085 1.00 86.12 212 SER A N 1
ATOM 1594 C CA . SER A 1 212 ? 14.183 7.500 3.433 1.00 86.12 212 SER A CA 1
ATOM 1595 C C . SER A 1 212 ? 12.689 7.834 3.357 1.00 86.12 212 SER A C 1
ATOM 1597 O O . SER A 1 212 ? 12.329 9.016 3.346 1.00 86.12 212 SER A O 1
ATOM 1599 N N . PRO A 1 213 ? 11.802 6.827 3.231 1.00 87.62 213 PRO A N 1
ATOM 1600 C CA . PRO A 1 213 ? 10.365 7.064 3.169 1.00 87.62 213 PRO A CA 1
ATOM 1601 C C . PRO A 1 213 ? 9.872 7.639 4.503 1.00 87.62 213 PRO A C 1
ATOM 1603 O O . PRO A 1 213 ? 9.973 7.004 5.553 1.00 87.62 213 PRO A O 1
ATOM 1606 N N . GLY A 1 214 ? 9.342 8.861 4.456 1.00 89.75 214 GLY A N 1
ATOM 1607 C CA . GLY A 1 214 ? 8.808 9.556 5.625 1.00 89.75 214 GLY A CA 1
ATOM 1608 C C . GLY A 1 214 ? 7.336 9.235 5.890 1.00 89.75 214 GLY A C 1
ATOM 1609 O O . GLY A 1 214 ? 6.719 8.382 5.254 1.00 89.75 214 GLY A O 1
ATOM 1610 N N . THR A 1 215 ? 6.719 9.990 6.800 1.00 95.88 215 THR A N 1
ATOM 1611 C CA . THR A 1 215 ? 5.273 9.879 7.062 1.00 95.88 215 THR A CA 1
ATOM 1612 C C . THR A 1 215 ? 4.419 10.295 5.864 1.00 95.88 215 THR A C 1
ATOM 1614 O O . THR A 1 215 ? 3.276 9.869 5.757 1.00 95.88 215 THR A O 1
ATOM 1617 N N . ARG A 1 216 ? 4.967 11.102 4.946 1.00 96.25 216 ARG A N 1
ATOM 1618 C CA . ARG A 1 216 ? 4.294 11.603 3.733 1.00 96.25 216 ARG A CA 1
ATOM 1619 C C . ARG A 1 216 ? 4.718 10.870 2.456 1.00 96.25 216 ARG A C 1
ATOM 1621 O O . ARG A 1 216 ? 4.626 11.425 1.363 1.00 96.25 216 ARG A O 1
ATOM 1628 N N . THR A 1 217 ? 5.165 9.627 2.603 1.00 97.25 217 THR A N 1
ATOM 1629 C CA . THR A 1 217 ? 5.476 8.722 1.496 1.00 97.25 217 THR A CA 1
ATOM 1630 C C . THR A 1 217 ? 4.529 7.530 1.555 1.00 97.25 217 THR A C 1
ATOM 1632 O O . THR A 1 217 ? 4.613 6.721 2.477 1.00 97.25 217 THR A O 1
ATOM 1635 N N . ALA A 1 218 ? 3.621 7.415 0.591 1.00 97.25 218 ALA A N 1
ATOM 1636 C CA . ALA A 1 218 ? 2.829 6.209 0.396 1.00 97.25 218 ALA A CA 1
ATOM 1637 C C . ALA A 1 218 ? 3.605 5.250 -0.511 1.00 97.25 218 ALA A C 1
ATOM 1639 O O . ALA A 1 218 ? 4.012 5.641 -1.601 1.00 97.25 218 ALA A O 1
ATOM 1640 N N . THR A 1 219 ? 3.789 4.004 -0.081 1.00 98.12 219 THR A N 1
ATOM 1641 C CA . T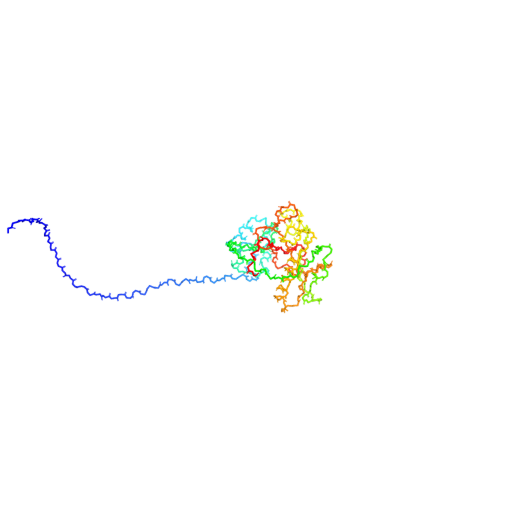HR A 1 219 ? 4.367 2.951 -0.926 1.00 98.12 219 THR A CA 1
ATOM 1642 C C . THR A 1 219 ? 3.253 2.039 -1.415 1.00 98.12 219 THR A C 1
ATOM 1644 O O . THR A 1 219 ? 2.615 1.367 -0.600 1.00 98.12 219 THR A O 1
ATOM 1647 N N . ALA A 1 220 ? 3.048 1.992 -2.729 1.00 98.31 220 ALA A N 1
ATOM 1648 C CA . ALA A 1 220 ? 2.227 0.990 -3.394 1.00 98.31 220 ALA A CA 1
ATOM 1649 C C . ALA A 1 220 ? 3.152 -0.102 -3.940 1.00 98.31 220 ALA A C 1
ATOM 1651 O O . ALA A 1 220 ? 4.014 0.170 -4.768 1.00 98.31 220 ALA A O 1
ATOM 1652 N N . LEU A 1 221 ? 3.012 -1.325 -3.440 1.00 98.69 221 LEU A N 1
ATOM 1653 C CA . LEU A 1 221 ? 3.767 -2.493 -3.877 1.00 98.69 221 LEU A CA 1
ATOM 1654 C C . LEU A 1 221 ? 2.963 -3.250 -4.932 1.00 98.69 221 LEU A C 1
ATOM 1656 O O . LEU A 1 221 ? 1.957 -3.878 -4.601 1.00 98.69 221 LEU A O 1
ATOM 1660 N N . ILE A 1 222 ? 3.428 -3.194 -6.179 1.00 98.50 222 ILE A N 1
ATOM 1661 C CA . ILE A 1 222 ? 2.850 -3.909 -7.313 1.00 98.50 222 ILE A CA 1
ATOM 1662 C C . ILE A 1 222 ? 3.572 -5.249 -7.428 1.00 98.50 222 ILE A C 1
ATOM 1664 O O . ILE A 1 222 ? 4.750 -5.320 -7.774 1.00 98.50 222 ILE A O 1
ATOM 1668 N N . THR A 1 223 ? 2.871 -6.322 -7.087 1.00 98.19 223 THR A N 1
ATOM 1669 C CA . THR A 1 223 ? 3.421 -7.682 -7.034 1.00 98.19 223 THR A CA 1
ATOM 1670 C C . THR A 1 223 ? 2.314 -8.690 -7.328 1.00 98.19 223 THR A C 1
ATOM 1672 O O . THR A 1 223 ? 1.163 -8.306 -7.500 1.00 98.19 223 THR A O 1
ATOM 1675 N N . ARG A 1 224 ? 2.634 -9.979 -7.410 1.00 96.62 224 ARG A N 1
ATOM 1676 C CA . ARG A 1 224 ? 1.612 -11.024 -7.563 1.00 96.62 224 ARG A CA 1
ATOM 1677 C C . ARG A 1 224 ? 1.035 -11.449 -6.212 1.00 96.62 224 ARG A C 1
ATOM 1679 O O . ARG A 1 224 ? 1.618 -11.194 -5.154 1.00 96.62 224 ARG A O 1
ATOM 1686 N N . SER A 1 225 ? -0.070 -12.180 -6.232 1.00 96.75 225 SER A N 1
ATOM 1687 C CA . SER A 1 225 ? -0.773 -12.708 -5.057 1.00 96.75 225 SER A CA 1
ATOM 1688 C C . SER A 1 225 ? 0.042 -13.686 -4.190 1.00 96.75 225 SER A C 1
ATOM 1690 O O . SER 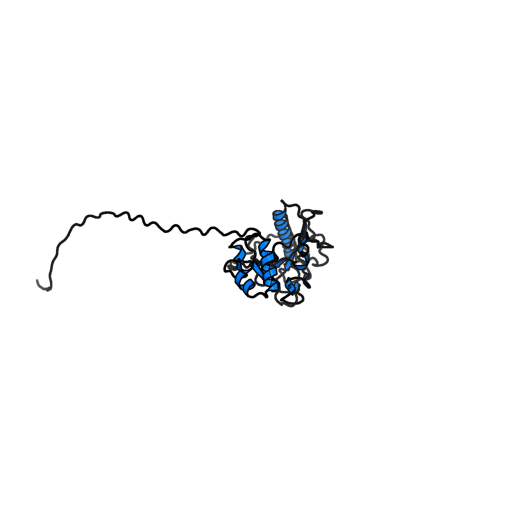A 1 225 ? -0.326 -13.962 -3.045 1.00 96.75 225 SER A O 1
ATOM 1692 N N . THR A 1 226 ? 1.174 -14.193 -4.690 1.00 97.12 226 THR A N 1
ATOM 1693 C CA . THR A 1 226 ? 2.083 -15.111 -3.985 1.00 97.12 226 THR A CA 1
ATOM 1694 C C . THR A 1 226 ? 3.514 -14.583 -3.905 1.00 97.12 226 THR A C 1
ATOM 1696 O O . THR A 1 226 ? 4.005 -13.861 -4.772 1.00 97.12 226 THR A O 1
ATOM 1699 N N . ASP A 1 227 ? 4.219 -14.959 -2.849 1.00 97.31 227 ASP A N 1
ATOM 1700 C CA . ASP A 1 227 ? 5.600 -14.551 -2.623 1.00 97.31 227 ASP A CA 1
ATOM 1701 C C . ASP A 1 227 ? 6.614 -15.401 -3.420 1.00 97.31 227 ASP A C 1
ATOM 1703 O O . ASP A 1 227 ? 6.252 -16.264 -4.229 1.00 97.31 227 ASP A O 1
ATOM 1707 N N . ALA A 1 228 ? 7.909 -15.169 -3.189 1.00 97.25 228 ALA A N 1
ATOM 1708 C CA . ALA A 1 228 ? 9.002 -15.900 -3.836 1.00 97.25 228 ALA A CA 1
ATOM 1709 C C . ALA A 1 228 ? 8.993 -17.421 -3.572 1.00 97.25 228 ALA A C 1
ATOM 1711 O O . ALA A 1 228 ? 9.531 -18.187 -4.366 1.00 97.25 228 ALA A O 1
ATOM 1712 N N . THR A 1 229 ? 8.369 -17.874 -2.480 1.00 96.19 229 THR A N 1
ATOM 1713 C CA . THR A 1 229 ? 8.233 -19.300 -2.131 1.00 96.19 229 THR A CA 1
ATOM 1714 C C . THR A 1 229 ? 6.958 -19.934 -2.694 1.00 96.19 229 THR A C 1
ATOM 1716 O O . THR A 1 229 ? 6.748 -21.134 -2.532 1.00 96.19 229 THR A O 1
ATOM 1719 N N . GLY A 1 230 ? 6.098 -19.141 -3.344 1.00 95.75 230 GLY A N 1
ATOM 1720 C CA . GLY A 1 230 ? 4.772 -19.557 -3.807 1.00 95.75 230 GLY A CA 1
ATOM 1721 C C . GLY A 1 230 ? 3.703 -19.544 -2.711 1.00 95.75 230 GLY A C 1
ATOM 1722 O O . GLY A 1 230 ? 2.564 -19.934 -2.958 1.00 95.75 230 GLY A O 1
ATOM 1723 N N . ALA A 1 231 ? 4.034 -19.092 -1.501 1.00 96.94 231 ALA A N 1
ATOM 1724 C CA . ALA A 1 231 ? 3.068 -18.950 -0.423 1.00 96.94 231 ALA A CA 1
ATOM 1725 C C . ALA A 1 231 ? 2.253 -17.652 -0.599 1.00 96.94 231 ALA A C 1
ATOM 1727 O O . ALA A 1 231 ? 2.771 -16.667 -1.129 1.00 96.94 231 ALA A O 1
ATOM 1728 N N . PRO A 1 232 ? 0.985 -17.610 -0.155 1.00 96.75 232 PRO A N 1
ATOM 1729 C CA . PRO A 1 232 ? 0.127 -16.447 -0.363 1.00 96.75 232 PRO A CA 1
ATOM 1730 C C . PRO A 1 232 ? 0.655 -15.200 0.363 1.00 96.75 232 PRO A C 1
ATOM 1732 O O . PRO A 1 232 ? 1.077 -15.274 1.524 1.00 96.75 232 PRO A O 1
ATOM 1735 N N . ASN A 1 233 ? 0.584 -14.058 -0.322 1.00 97.25 233 ASN A N 1
ATOM 1736 C CA . ASN A 1 233 ? 0.704 -12.727 0.272 1.00 97.25 233 ASN A CA 1
ATOM 1737 C C . ASN A 1 233 ? -0.578 -12.374 1.069 1.00 97.25 233 ASN A C 1
ATOM 1739 O O . ASN A 1 233 ? -1.577 -13.099 0.987 1.00 97.25 233 ASN A O 1
ATOM 1743 N N . PRO A 1 234 ? -0.577 -11.309 1.896 1.00 96.19 234 PRO A N 1
ATOM 1744 C CA . PRO A 1 234 ? -1.745 -10.953 2.702 1.00 96.19 234 PRO A CA 1
ATOM 1745 C C . PRO A 1 234 ? -3.002 -10.733 1.848 1.00 96.19 234 PRO A C 1
ATOM 1747 O O . PRO A 1 234 ? -2.963 -10.027 0.857 1.00 96.19 234 PRO A O 1
ATOM 1750 N N . SER A 1 235 ? -4.146 -11.309 2.227 1.00 94.31 235 SER A N 1
ATOM 1751 C CA . SER A 1 235 ? -5.391 -11.201 1.437 1.00 94.31 235 SER A CA 1
ATOM 1752 C C . SER A 1 235 ? -5.199 -11.507 -0.062 1.00 94.31 235 SER A C 1
ATOM 1754 O O . SER A 1 235 ? -5.742 -10.803 -0.907 1.00 94.31 235 SER A O 1
ATOM 1756 N N . SER A 1 236 ? -4.440 -12.558 -0.397 1.00 94.25 236 SER A N 1
ATOM 1757 C CA . SER A 1 236 ? -4.000 -12.900 -1.763 1.00 94.25 236 SER A CA 1
ATOM 1758 C C . SER A 1 236 ? -5.099 -13.081 -2.819 1.00 94.25 236 SER A C 1
ATOM 1760 O O . SER A 1 236 ? -4.782 -13.228 -3.990 1.00 94.25 236 SER A O 1
ATOM 1762 N N . THR A 1 237 ? -6.380 -13.093 -2.456 1.00 92.75 237 THR A N 1
ATOM 1763 C CA . THR A 1 237 ? -7.505 -13.139 -3.406 1.00 92.75 237 THR A CA 1
ATOM 1764 C C . THR A 1 237 ? -8.046 -11.752 -3.780 1.00 92.75 237 THR A C 1
ATOM 1766 O O . THR A 1 237 ? -9.033 -11.663 -4.501 1.00 92.75 237 THR A O 1
ATOM 1769 N N . ALA A 1 238 ? -7.487 -10.677 -3.221 1.00 94.00 238 ALA A N 1
ATOM 1770 C CA . ALA A 1 238 ? -7.897 -9.296 -3.475 1.00 94.00 238 ALA A CA 1
ATOM 1771 C C . ALA A 1 238 ? -7.195 -8.719 -4.717 1.00 94.00 238 ALA A C 1
ATOM 1773 O O . ALA A 1 238 ? -6.108 -9.166 -5.063 1.00 94.00 238 ALA A O 1
ATOM 1774 N N . GLY A 1 239 ? -7.754 -7.689 -5.350 1.00 93.62 239 GLY A N 1
ATOM 1775 C CA . GLY A 1 239 ? -7.030 -6.849 -6.312 1.00 93.62 239 GLY A CA 1
ATOM 1776 C C . GLY A 1 239 ? -6.013 -5.931 -5.624 1.00 93.62 239 GLY A C 1
ATOM 1777 O O . GLY A 1 239 ? -4.928 -5.684 -6.145 1.00 93.62 239 GLY A O 1
ATOM 1778 N N . GLY A 1 240 ? -6.318 -5.488 -4.402 1.00 95.94 240 GLY A N 1
ATOM 1779 C CA . GLY A 1 240 ? -5.393 -4.723 -3.575 1.00 95.94 240 GLY A CA 1
ATOM 1780 C C . GLY A 1 240 ? -5.868 -4.559 -2.134 1.00 95.94 240 GLY A C 1
ATOM 1781 O O . GLY A 1 240 ? -7.044 -4.754 -1.820 1.00 95.94 240 GLY A O 1
ATOM 1782 N N . ILE A 1 241 ? -4.936 -4.216 -1.245 1.00 97.50 241 ILE A N 1
ATOM 1783 C CA . ILE A 1 241 ? -5.204 -3.947 0.172 1.00 97.50 241 ILE A CA 1
ATOM 1784 C C . ILE A 1 241 ? -4.399 -2.749 0.678 1.00 97.50 241 ILE A C 1
ATOM 1786 O O . ILE A 1 241 ? -3.230 -2.572 0.331 1.00 97.50 241 ILE A O 1
ATOM 1790 N N . ALA A 1 242 ? -5.003 -1.939 1.546 1.00 98.00 242 ALA A N 1
ATOM 1791 C CA . ALA A 1 242 ? -4.330 -0.796 2.159 1.00 98.00 242 ALA A CA 1
ATOM 1792 C C . ALA A 1 242 ? -4.956 -0.427 3.506 1.00 98.00 242 ALA A C 1
ATOM 1794 O O . ALA A 1 242 ? -6.180 -0.353 3.633 1.00 98.00 242 ALA A O 1
ATOM 1795 N N . TYR A 1 243 ? -4.120 -0.145 4.506 1.00 98.00 243 TYR A N 1
ATOM 1796 C CA . TYR A 1 243 ? -4.590 0.425 5.768 1.00 98.00 243 TYR A CA 1
ATOM 1797 C C . TYR A 1 243 ? -5.128 1.845 5.569 1.00 98.00 243 TYR A C 1
ATOM 1799 O O . TYR A 1 243 ? -4.563 2.657 4.836 1.00 98.00 243 TYR A O 1
ATOM 1807 N N . ILE A 1 244 ? -6.232 2.154 6.247 1.00 96.38 244 ILE A N 1
ATOM 1808 C CA . ILE A 1 244 ? -6.989 3.391 6.027 1.00 96.38 244 ILE A CA 1
ATOM 1809 C C . ILE A 1 244 ? -6.409 4.527 6.866 1.00 96.38 244 ILE A C 1
ATOM 1811 O O . ILE A 1 244 ? -6.176 4.358 8.057 1.00 96.38 244 ILE A O 1
ATOM 1815 N N . ASN A 1 245 ? -6.284 5.724 6.288 1.00 94.94 245 ASN A N 1
ATOM 1816 C CA . ASN A 1 245 ? -5.904 6.940 7.023 1.00 94.94 245 ASN A CA 1
ATOM 1817 C C . ASN A 1 245 ? -4.515 6.854 7.698 1.00 94.94 245 ASN A C 1
ATOM 1819 O O . ASN A 1 245 ? -4.307 7.359 8.800 1.00 94.94 245 ASN A O 1
ATOM 1823 N N . VAL A 1 246 ? -3.558 6.193 7.036 1.00 95.12 246 VAL A N 1
ATOM 1824 C CA . VAL A 1 246 ? -2.178 6.035 7.538 1.00 95.12 246 VAL A CA 1
ATOM 1825 C C . VAL A 1 246 ? -1.198 7.050 6.954 1.00 95.12 246 VAL A C 1
ATOM 1827 O O . VAL A 1 246 ? -0.199 7.371 7.603 1.00 95.12 246 VAL A O 1
ATOM 1830 N N . PHE A 1 247 ? -1.497 7.597 5.772 1.00 95.31 247 PHE A N 1
ATOM 1831 C CA . PHE A 1 247 ? -0.674 8.611 5.119 1.00 95.31 247 PHE A CA 1
ATOM 1832 C C . PHE A 1 247 ? -0.601 9.885 5.971 1.00 95.31 247 PHE A C 1
ATOM 1834 O O . PHE A 1 247 ? -1.613 10.423 6.414 1.00 95.31 247 PHE A O 1
ATOM 1841 N N . GLY A 1 248 ? 0.611 10.372 6.216 1.00 94.69 248 GLY A N 1
ATOM 1842 C CA . GLY A 1 248 ? 0.884 11.497 7.110 1.00 94.69 248 GLY A CA 1
ATOM 1843 C C . GLY A 1 248 ? 0.885 11.139 8.600 1.00 94.69 248 GLY A C 1
ATOM 1844 O O . GLY A 1 248 ? 1.282 11.978 9.409 1.00 94.69 248 GLY A O 1
ATOM 1845 N N . SER A 1 249 ? 0.493 9.919 8.984 1.00 94.00 249 SER A N 1
ATOM 1846 C CA . SER A 1 249 ? 0.529 9.474 10.380 1.00 94.00 249 SER A CA 1
ATOM 1847 C C . SER A 1 249 ? 1.947 9.093 10.816 1.00 94.00 249 SER A C 1
ATOM 1849 O O . SER A 1 249 ? 2.774 8.663 10.009 1.00 94.00 249 SER A O 1
ATOM 1851 N N . ALA A 1 250 ? 2.219 9.174 12.121 1.00 94.19 250 ALA A N 1
ATOM 1852 C CA . ALA A 1 250 ? 3.491 8.727 12.697 1.00 94.19 250 ALA A CA 1
ATOM 1853 C C . ALA A 1 250 ? 3.764 7.223 12.482 1.00 94.19 250 ALA A C 1
ATOM 1855 O O . ALA A 1 250 ? 4.912 6.798 12.531 1.00 94.19 250 ALA A O 1
ATOM 1856 N N . ASN A 1 251 ? 2.720 6.431 12.211 1.00 93.19 251 ASN A N 1
ATOM 1857 C CA . ASN A 1 251 ? 2.806 4.984 12.012 1.00 93.19 251 ASN A CA 1
ATOM 1858 C C . ASN A 1 251 ? 2.764 4.579 10.529 1.00 93.19 251 ASN A C 1
ATOM 1860 O O . ASN A 1 251 ? 2.601 3.396 10.238 1.00 93.19 251 ASN A O 1
ATOM 1864 N N . ASN A 1 252 ? 2.905 5.523 9.590 1.00 94.56 252 ASN A N 1
ATOM 1865 C CA . ASN A 1 252 ? 2.842 5.252 8.150 1.00 94.56 252 ASN A CA 1
ATOM 1866 C C . ASN A 1 252 ? 3.728 4.063 7.736 1.00 94.56 252 ASN A C 1
ATOM 1868 O O . ASN A 1 252 ? 3.257 3.147 7.067 1.00 94.56 252 ASN A O 1
ATOM 1872 N N . SER A 1 253 ? 4.980 4.023 8.204 1.00 94.19 253 SER A N 1
ATOM 1873 C CA . SER A 1 253 ? 5.920 2.939 7.890 1.00 94.19 253 SER A CA 1
ATOM 1874 C C . SER A 1 253 ? 5.493 1.584 8.466 1.00 94.19 253 SER A C 1
ATOM 1876 O O . SER A 1 253 ? 5.728 0.562 7.834 1.00 94.19 253 SER A O 1
ATOM 1878 N N . TYR A 1 254 ? 4.833 1.564 9.631 1.00 96.50 254 TYR A N 1
ATOM 1879 C CA . TYR A 1 254 ? 4.338 0.329 10.251 1.00 96.50 254 TYR A CA 1
ATOM 1880 C C . TYR A 1 254 ? 3.140 -0.263 9.499 1.00 96.50 254 TYR A C 1
ATOM 1882 O O . TYR A 1 254 ? 2.998 -1.479 9.448 1.00 96.50 254 TYR A O 1
ATOM 1890 N N . TYR A 1 255 ? 2.299 0.573 8.887 1.00 96.94 255 TYR A N 1
ATOM 1891 C CA . TYR A 1 255 ? 1.147 0.127 8.092 1.00 96.94 255 TYR A CA 1
ATOM 1892 C C . TYR A 1 255 ? 1.427 0.041 6.583 1.00 96.94 255 TYR A C 1
ATOM 1894 O O . TYR A 1 255 ? 0.541 -0.300 5.802 1.00 96.94 255 TYR A O 1
ATOM 1902 N N . SER A 1 256 ? 2.654 0.350 6.164 1.00 95.81 256 SER A N 1
ATOM 1903 C CA . SER A 1 256 ? 3.099 0.208 4.779 1.00 95.81 256 SER A CA 1
ATOM 1904 C C . SER A 1 256 ? 3.513 -1.238 4.466 1.00 95.81 256 SER A C 1
ATOM 1906 O O . SER A 1 256 ? 3.897 -1.985 5.370 1.00 95.81 256 SER A O 1
ATOM 1908 N N . PRO A 1 257 ? 3.508 -1.647 3.188 1.00 97.62 257 PRO A N 1
ATOM 1909 C CA . PRO A 1 257 ? 2.991 -0.921 2.024 1.00 97.62 257 PRO A CA 1
ATOM 1910 C C . PRO A 1 257 ? 1.480 -1.143 1.831 1.00 97.62 257 PRO A C 1
ATOM 1912 O O . PRO A 1 257 ? 0.887 -2.014 2.469 1.00 97.62 257 PRO A O 1
ATOM 1915 N N . ALA A 1 258 ? 0.869 -0.389 0.918 1.00 98.25 258 ALA A N 1
ATOM 1916 C CA . ALA A 1 258 ? -0.339 -0.851 0.238 1.00 98.25 258 ALA A CA 1
ATOM 1917 C C . ALA A 1 258 ? 0.064 -1.918 -0.789 1.00 98.25 258 ALA A C 1
ATOM 1919 O O . ALA A 1 258 ? 1.079 -1.758 -1.465 1.00 98.25 258 ALA A O 1
ATOM 1920 N N . TRP A 1 259 ? -0.701 -2.997 -0.908 1.00 98.31 259 TRP A N 1
ATOM 1921 C CA . TRP A 1 259 ? -0.422 -4.071 -1.860 1.00 98.31 259 TRP A CA 1
ATOM 1922 C C . TRP A 1 259 ? -1.381 -3.990 -3.039 1.00 98.31 259 TRP A C 1
ATOM 1924 O O . TRP A 1 259 ? -2.579 -3.787 -2.846 1.00 98.31 259 TRP A O 1
ATOM 1934 N N . VAL A 1 260 ? -0.853 -4.197 -4.240 1.00 97.75 260 VAL A N 1
ATOM 1935 C CA . VAL A 1 260 ? -1.608 -4.280 -5.491 1.00 97.75 260 VAL A CA 1
ATOM 1936 C C . VAL A 1 260 ? -1.219 -5.591 -6.169 1.00 97.75 260 VAL A C 1
ATOM 1938 O O . VAL A 1 260 ? -0.048 -5.785 -6.505 1.00 97.75 260 VAL A O 1
ATOM 1941 N N . TYR A 1 261 ? -2.187 -6.495 -6.327 1.00 96.88 261 TYR A N 1
ATOM 1942 C CA . TYR A 1 261 ? -1.990 -7.841 -6.864 1.00 96.88 261 TYR A CA 1
ATOM 1943 C C . TYR A 1 261 ? -2.349 -7.884 -8.345 1.00 96.88 261 TYR A C 1
ATOM 1945 O O . TYR A 1 261 ? -3.508 -8.091 -8.696 1.00 96.88 261 TYR A O 1
ATOM 1953 N N . TYR A 1 262 ? -1.363 -7.658 -9.219 1.00 93.56 262 TYR A N 1
ATOM 1954 C CA . TYR A 1 262 ? -1.608 -7.495 -10.661 1.00 93.56 262 TYR A CA 1
ATOM 1955 C C . TYR A 1 262 ? -2.246 -8.730 -11.313 1.00 93.56 262 TYR A C 1
ATOM 1957 O O . TYR A 1 262 ? -2.978 -8.600 -12.285 1.00 93.56 262 TYR A O 1
ATOM 1965 N N . ASP A 1 263 ? -2.005 -9.919 -10.766 1.00 92.50 263 ASP A N 1
ATOM 1966 C CA . ASP A 1 263 ? -2.552 -11.198 -11.226 1.00 92.50 263 ASP A CA 1
ATOM 1967 C C . ASP A 1 263 ? -4.020 -11.419 -10.822 1.00 92.50 263 ASP A C 1
ATOM 1969 O O . ASP A 1 263 ? -4.655 -12.358 -11.300 1.00 92.50 263 ASP A O 1
ATOM 1973 N N . ASN A 1 264 ? -4.573 -10.529 -9.993 1.00 91.50 264 ASN A N 1
ATOM 1974 C CA . ASN A 1 264 ? -5.987 -10.501 -9.619 1.00 91.50 264 ASN A CA 1
ATOM 1975 C C . ASN A 1 264 ? -6.760 -9.339 -10.270 1.00 91.50 264 ASN A C 1
ATOM 1977 O O . ASN A 1 264 ? -7.981 -9.260 -10.117 1.00 91.50 264 ASN A O 1
ATOM 1981 N N . LEU A 1 265 ? -6.078 -8.435 -10.980 1.00 83.62 265 LEU A N 1
ATOM 1982 C CA . LEU A 1 265 ? -6.702 -7.317 -11.687 1.00 83.62 265 LEU A CA 1
ATOM 1983 C C . LEU A 1 265 ? -7.062 -7.751 -13.112 1.00 83.62 265 LEU A C 1
ATOM 1985 O O . LEU A 1 265 ? -6.280 -8.404 -13.796 1.00 83.62 265 LEU A O 1
ATOM 1989 N N . SER A 1 266 ? -8.267 -7.417 -13.573 1.00 62.47 266 SER A N 1
ATOM 1990 C CA . SER A 1 266 ? -8.651 -7.676 -14.961 1.00 62.47 266 SER A CA 1
ATOM 1991 C C . SER A 1 266 ? -7.997 -6.651 -15.889 1.00 62.47 266 SER A C 1
ATOM 1993 O O . SER A 1 266 ? -8.106 -5.450 -15.641 1.00 62.47 266 SER A O 1
ATOM 1995 N N . ASN A 1 267 ? -7.401 -7.105 -16.989 1.00 51.16 267 ASN A N 1
ATOM 1996 C CA . ASN A 1 267 ? -6.765 -6.261 -18.009 1.00 51.16 267 ASN A CA 1
ATOM 1997 C C . ASN A 1 267 ? -7.807 -5.570 -18.920 1.00 51.16 267 ASN A C 1
ATOM 1999 O O . ASN A 1 267 ? -7.801 -5.783 -20.129 1.00 51.16 267 ASN A O 1
ATOM 2003 N N . LEU A 1 268 ? -8.757 -4.820 -18.355 1.00 35.59 268 LEU A N 1
ATOM 2004 C CA . LEU A 1 268 ? -9.908 -4.271 -19.093 1.00 35.59 268 LEU A CA 1
ATOM 2005 C C . LEU A 1 268 ? -9.656 -2.928 -19.801 1.00 35.59 268 LEU A C 1
ATOM 2007 O O . LEU A 1 268 ? -10.622 -2.270 -20.180 1.00 35.59 268 LEU A O 1
ATOM 2011 N N . GLU A 1 269 ? -8.405 -2.527 -20.031 1.00 33.75 269 GLU A N 1
ATOM 2012 C CA . GLU A 1 269 ? -8.104 -1.311 -20.804 1.00 33.75 269 GLU A CA 1
ATOM 2013 C C . GLU A 1 269 ? -7.020 -1.506 -21.859 1.00 33.75 269 GLU A C 1
ATOM 2015 O O . GLU A 1 269 ? -5.952 -2.068 -21.523 1.00 33.75 269 GLU A O 1
#

Radius of gyration: 30.45 Å; chains: 1; bounding box: 102×61×72 Å

Secondary structure (DSSP, 8-state):
-----------------------------------PPPEE-TTS--SGGGS-SSHHHHHHHHS-HHHHHHHHHHHTT--EETTGGGTEEE-TT--EEEEE------------------PPPEESSSPPGGG--BSSTT-SEEEEEE-S-EEEESSGGGTTS-SEEEEPPP-SSS-SSEE-HHHHHHHHHHHHHHHHHTTTSSEEEESSPPSS--TTEEEEEEE-SB-TTSPBPTTTTSSEEEETT-TTSTTHHHHPPEEEEGGGS----

pLDDT: mean 83.85, std 22.23, range [30.56, 98.75]

Sequence (269 aa):
MNCRYPGFSRFVGSIAFSAIVAAIGASAQPQQVVSGQREFRPGAITRAEDVPASRLRAQLDRLPAAARLRAGAWLKNIHFTDHDLQTMQADSDGGIFYVDSFTQAAEAFPAAGEPATAQAAMPVSPLPSGLVFHSKPGAPNVIYLNFVGATISGTAWNTSARPTFQAVAFSTDSDFATFSDGEQTAIKRIWERVAEDYAPFNVDVTTEAPTSPGTRTATALITRSTDATGAPNPSSTAGGIAYINVFGSANNSYYSPAWVYYDNLSNLE